Protein AF-D8M6W1-F1 (afdb_monomer)

pLDDT: mean 75.63, std 24.36, range [26.28, 97.5]

Mean predicted aligned error: 12.01 Å

Structure (mmCIF, N/CA/C/O backbone):
data_AF-D8M6W1-F1
#
_entry.id   AF-D8M6W1-F1
#
loop_
_atom_site.group_PDB
_atom_site.id
_atom_site.type_symbol
_atom_site.label_atom_id
_atom_site.label_alt_id
_atom_site.label_comp_id
_atom_site.label_asym_id
_atom_site.label_entity_id
_atom_site.label_seq_id
_atom_site.pdbx_PDB_ins_code
_atom_site.Cartn_x
_atom_site.Cartn_y
_atom_site.Cartn_z
_atom_site.occupancy
_atom_site.B_iso_or_equiv
_atom_site.auth_seq_id
_atom_site.auth_comp_id
_atom_site.auth_asym_id
_atom_site.auth_atom_id
_atom_site.pdbx_PDB_model_num
ATOM 1 N N . MET A 1 1 ? 13.235 85.246 -23.718 1.00 34.38 1 MET A N 1
ATOM 2 C CA . MET A 1 1 ? 12.503 84.906 -24.954 1.00 34.38 1 MET A CA 1
ATOM 3 C C . MET A 1 1 ? 12.470 83.385 -25.026 1.00 34.38 1 MET A C 1
ATOM 5 O O . MET A 1 1 ? 13.535 82.802 -25.149 1.00 34.38 1 MET A O 1
ATOM 9 N N . GLU A 1 2 ? 11.425 82.723 -24.510 1.00 28.06 2 GLU A N 1
ATOM 10 C CA . GLU A 1 2 ? 10.190 82.331 -25.243 1.00 28.06 2 GLU A CA 1
ATOM 11 C C . GLU A 1 2 ? 10.508 81.496 -26.489 1.00 28.06 2 GLU A C 1
ATOM 13 O O . GLU A 1 2 ? 11.361 81.893 -27.265 1.00 28.06 2 GLU A O 1
ATOM 18 N N . GLN A 1 3 ? 9.927 80.326 -26.763 1.00 29.39 3 GLN A N 1
ATOM 19 C CA . GLN A 1 3 ? 8.603 79.716 -26.522 1.00 29.39 3 GLN A CA 1
ATOM 20 C C . GLN A 1 3 ? 8.777 78.196 -26.867 1.00 29.39 3 GLN A C 1
ATOM 22 O O . GLN A 1 3 ? 9.744 77.853 -27.531 1.00 29.39 3 GLN A O 1
ATOM 27 N N . HIS A 1 4 ? 7.980 77.181 -26.501 1.00 30.59 4 HIS A N 1
ATOM 28 C CA . HIS A 1 4 ? 6.524 77.037 -26.520 1.00 30.59 4 HIS A CA 1
ATOM 29 C C . HIS A 1 4 ? 6.103 75.756 -25.743 1.00 30.59 4 HIS A C 1
ATOM 31 O O . HIS A 1 4 ? 6.711 74.697 -25.879 1.00 30.59 4 HIS A O 1
ATOM 37 N N . ARG A 1 5 ? 5.015 75.851 -24.961 1.00 34.97 5 ARG A N 1
ATOM 38 C CA . ARG A 1 5 ? 4.272 74.758 -24.288 1.00 34.97 5 ARG A CA 1
ATOM 39 C C . ARG A 1 5 ? 3.498 73.870 -25.277 1.00 34.97 5 ARG A C 1
ATOM 41 O O . ARG A 1 5 ? 2.963 74.414 -26.239 1.00 34.97 5 ARG A O 1
ATOM 48 N N . LYS A 1 6 ? 3.195 72.616 -24.890 1.00 31.33 6 LYS A N 1
ATOM 49 C CA . LYS A 1 6 ? 1.833 72.028 -24.987 1.00 31.33 6 LYS A CA 1
ATOM 50 C C . LYS A 1 6 ? 1.607 70.907 -23.952 1.00 31.33 6 LYS A C 1
ATOM 52 O O . LYS A 1 6 ? 2.496 70.120 -23.663 1.00 31.33 6 LYS A O 1
ATOM 57 N N . ARG A 1 7 ? 0.415 70.952 -23.344 1.00 30.20 7 ARG A N 1
ATOM 58 C CA . ARG A 1 7 ? -0.094 70.204 -22.179 1.00 30.20 7 ARG A CA 1
ATOM 59 C C . ARG A 1 7 ? -0.691 68.849 -22.588 1.00 30.20 7 ARG A C 1
ATOM 61 O O . ARG A 1 7 ? -1.359 68.797 -23.614 1.00 30.20 7 ARG A O 1
ATOM 68 N N . PHE A 1 8 ? -0.590 67.841 -21.720 1.00 29.61 8 PHE A N 1
ATOM 69 C CA . PHE A 1 8 ? -1.505 66.693 -21.695 1.00 29.61 8 PHE A CA 1
ATOM 70 C C . PHE A 1 8 ? -2.440 66.808 -20.481 1.00 29.61 8 PHE A C 1
ATOM 72 O O . PHE A 1 8 ? -1.989 67.034 -19.361 1.00 29.61 8 PHE A O 1
ATOM 79 N N . GLY A 1 9 ? -3.742 66.692 -20.737 1.00 27.05 9 GLY A N 1
ATOM 80 C CA . GLY A 1 9 ? -4.832 66.522 -19.773 1.00 27.05 9 GLY A CA 1
ATOM 81 C C . GLY A 1 9 ? -5.809 65.452 -20.302 1.00 27.05 9 GLY A C 1
ATOM 82 O O . GLY A 1 9 ? -5.671 65.056 -21.461 1.00 27.05 9 GLY A O 1
ATOM 83 N N . PRO A 1 10 ? -6.743 64.947 -19.474 1.00 35.25 10 PRO A N 1
ATOM 84 C CA . PRO A 1 10 ? -7.345 63.618 -19.622 1.00 35.25 10 PRO A CA 1
ATOM 85 C C . PRO A 1 10 ? -8.600 63.601 -20.511 1.00 35.25 10 PRO A C 1
ATOM 87 O O . PRO A 1 10 ? -9.301 64.606 -20.613 1.00 35.25 10 PRO A O 1
ATOM 90 N N . PHE A 1 11 ? -8.918 62.443 -21.102 1.00 27.44 11 PHE A N 1
ATOM 91 C CA . PHE A 1 11 ? -10.176 62.195 -21.820 1.00 27.44 11 PHE A CA 1
ATOM 92 C C . PHE A 1 11 ? -10.697 60.768 -21.539 1.00 27.44 11 PHE A C 1
ATOM 94 O O . PHE A 1 11 ? -9.975 59.792 -21.716 1.00 27.44 11 PHE A O 1
ATOM 101 N N . PHE A 1 12 ? -11.959 60.674 -21.115 1.00 26.48 12 PHE A N 1
ATOM 102 C CA . PHE A 1 12 ? -12.850 59.494 -21.023 1.00 26.48 12 PHE A CA 1
ATOM 103 C C . PHE A 1 12 ? -14.169 59.879 -21.758 1.00 26.48 12 PHE A C 1
ATOM 105 O O . PHE A 1 12 ? -14.397 61.084 -21.893 1.00 26.48 12 PHE A O 1
ATOM 112 N N . PRO A 1 13 ? -15.167 58.993 -22.014 1.00 43.31 13 PRO A N 1
ATOM 113 C CA . PRO A 1 13 ? -15.250 57.675 -22.686 1.00 43.31 13 PRO A CA 1
ATOM 114 C C . PRO A 1 13 ? -16.305 57.705 -23.856 1.00 43.31 13 PRO A C 1
ATOM 116 O O . PRO A 1 13 ? -16.633 58.804 -24.305 1.00 43.31 13 PRO A O 1
ATOM 119 N N . PRO A 1 14 ? -16.848 56.573 -24.393 1.00 33.78 14 PRO A N 1
ATOM 120 C CA . PRO A 1 14 ? -18.048 55.961 -23.784 1.00 33.78 14 PRO A CA 1
ATOM 121 C C . PRO A 1 14 ? -18.153 54.410 -23.851 1.00 33.78 14 PRO A C 1
ATOM 123 O O . PRO A 1 14 ? -17.404 53.717 -24.530 1.00 33.78 14 PRO A O 1
ATOM 126 N N . PHE A 1 15 ? -19.124 53.907 -23.084 1.00 35.22 15 PHE A N 1
ATOM 127 C CA . PHE A 1 15 ? -19.579 52.532 -22.839 1.00 35.22 15 PHE A CA 1
ATOM 128 C C . PHE A 1 15 ? -19.762 51.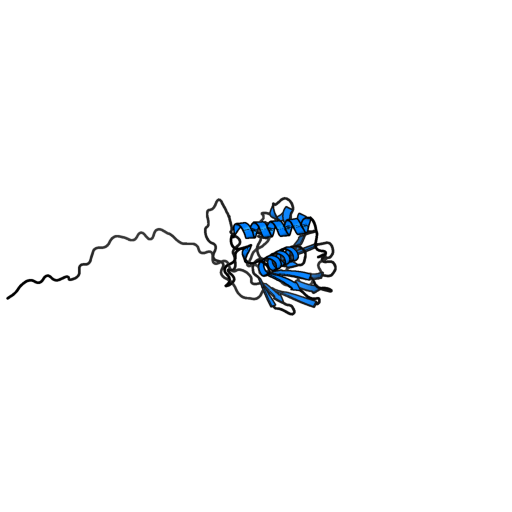620 -24.071 1.00 35.22 15 PHE A C 1
ATOM 130 O O . PHE A 1 15 ? -20.470 52.002 -24.998 1.00 35.22 15 PHE A O 1
ATOM 137 N N . ILE A 1 16 ? -19.308 50.355 -23.983 1.00 31.64 16 ILE A N 1
ATOM 138 C CA . ILE A 1 16 ? -19.906 49.205 -24.696 1.00 31.64 16 ILE A CA 1
ATOM 139 C C . ILE A 1 16 ? -20.001 47.981 -23.765 1.00 31.64 16 ILE A C 1
ATOM 141 O O . ILE A 1 16 ? -19.007 47.357 -23.416 1.00 31.64 16 ILE A O 1
ATOM 145 N N . SER A 1 17 ? -21.252 47.710 -23.388 1.00 26.95 17 SER A N 1
ATOM 146 C CA . SER A 1 17 ? -21.952 46.426 -23.241 1.00 26.95 17 SER A CA 1
ATOM 147 C C . SER A 1 17 ? -21.279 45.230 -22.561 1.00 26.95 17 SER A C 1
ATOM 149 O O . SER A 1 17 ? -20.311 44.650 -23.043 1.00 26.95 17 SER A O 1
ATOM 151 N N . LEU A 1 18 ? -21.977 44.759 -21.521 1.00 36.81 18 LEU A N 1
ATOM 152 C CA . LEU A 1 18 ? -21.922 43.408 -20.979 1.00 36.81 18 LEU A CA 1
ATOM 153 C C . LEU A 1 18 ? -21.862 42.349 -22.093 1.00 36.81 18 LEU A C 1
ATOM 155 O O . LEU A 1 18 ? -22.778 42.239 -22.907 1.00 36.81 18 LEU A O 1
ATOM 159 N N . CYS A 1 19 ? -20.835 41.509 -22.048 1.00 27.28 19 CYS A N 1
ATOM 160 C CA . CYS A 1 19 ? -20.922 40.123 -22.488 1.00 27.28 19 CYS A CA 1
ATOM 161 C C . CYS A 1 19 ? -20.080 39.277 -21.528 1.00 27.28 19 CYS A C 1
ATOM 163 O O . CYS A 1 19 ? -18.976 38.832 -21.834 1.00 27.28 19 CYS A O 1
ATOM 165 N N . THR A 1 20 ? -20.600 39.102 -20.313 1.00 34.44 20 THR A N 1
ATOM 166 C CA . THR A 1 20 ? -20.218 38.027 -19.394 1.00 34.44 20 THR A CA 1
ATOM 167 C C . THR A 1 20 ? -20.646 36.698 -20.020 1.00 34.44 20 THR A C 1
ATOM 169 O O . THR A 1 20 ? -21.635 36.078 -19.628 1.00 34.44 20 THR A O 1
ATOM 172 N N . SER A 1 21 ? -19.927 36.272 -21.059 1.00 34.28 21 SER A N 1
ATOM 173 C CA . SER A 1 21 ? -20.050 34.910 -21.559 1.00 34.28 21 SER A CA 1
ATOM 174 C C . SER A 1 21 ? -19.463 33.980 -20.501 1.00 34.28 21 SER A C 1
ATOM 176 O O . SER A 1 21 ? -18.313 34.097 -20.085 1.00 34.28 21 SER A O 1
ATOM 178 N N . HIS A 1 22 ? -20.349 33.131 -19.997 1.00 36.06 22 HIS A N 1
ATOM 179 C CA . HIS A 1 22 ? -20.140 32.051 -19.050 1.00 36.06 22 HIS A CA 1
ATOM 180 C C . HIS A 1 22 ? -18.826 31.284 -19.285 1.00 36.06 22 HIS A C 1
ATOM 182 O O . HIS A 1 22 ? -18.796 30.280 -19.988 1.00 36.06 22 HIS A O 1
ATOM 188 N N . PHE A 1 23 ? -17.753 31.703 -18.622 1.00 34.62 23 PHE A N 1
ATOM 189 C CA . PHE A 1 23 ? -16.667 30.811 -18.227 1.00 34.62 23 PHE A CA 1
ATOM 190 C C . PHE A 1 23 ? -16.807 30.576 -16.723 1.00 34.62 23 PHE A C 1
ATOM 192 O O . PHE A 1 23 ? -15.963 30.952 -15.913 1.00 34.62 23 PHE A O 1
ATOM 199 N N . LEU A 1 24 ? -17.947 29.997 -16.334 1.00 34.22 24 LEU A N 1
ATOM 200 C CA . LEU A 1 24 ? -18.055 29.345 -15.038 1.00 34.22 24 LEU A CA 1
ATOM 201 C C . LEU A 1 24 ? -17.145 28.121 -15.119 1.00 34.22 24 LEU A C 1
ATOM 203 O O . LEU A 1 24 ? -17.560 27.046 -15.543 1.00 34.22 24 LEU A O 1
ATOM 207 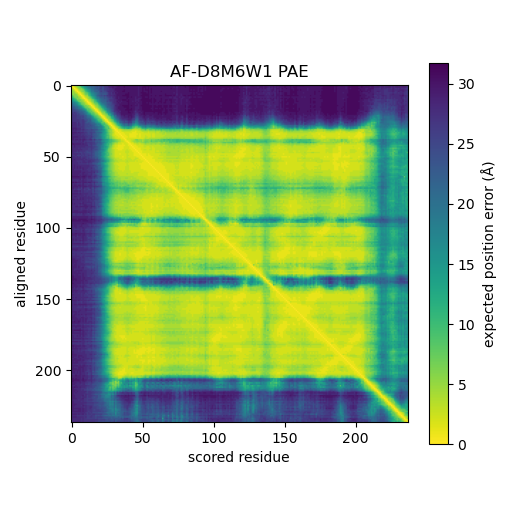N N . LEU A 1 25 ? -15.876 28.311 -14.756 1.00 37.12 25 LEU A N 1
ATOM 208 C CA . LEU A 1 25 ? -15.061 27.236 -14.218 1.00 37.12 25 LEU A CA 1
ATOM 209 C C . LEU A 1 25 ? -15.859 26.657 -13.050 1.00 37.12 25 LEU A C 1
ATOM 211 O O . LEU A 1 25 ? -15.848 27.194 -11.944 1.00 37.12 25 LEU A O 1
ATOM 215 N N . SER A 1 26 ? -16.606 25.589 -13.310 1.00 37.81 26 SER A N 1
ATOM 216 C CA . SER A 1 26 ? -17.150 24.733 -12.272 1.00 37.81 26 SER A CA 1
ATOM 217 C C . SER A 1 26 ? -15.960 24.022 -11.631 1.00 37.81 26 SER A C 1
ATOM 219 O O . SER A 1 26 ? -15.627 22.890 -11.981 1.00 37.81 26 SER A O 1
ATOM 221 N N . TYR A 1 27 ? -15.253 24.725 -10.748 1.00 46.12 27 TYR A N 1
ATOM 222 C CA . TYR A 1 27 ? -14.333 24.115 -9.805 1.00 46.12 27 TYR A CA 1
ATOM 223 C C . TYR A 1 27 ? -15.187 23.234 -8.896 1.00 46.12 27 TYR A C 1
ATOM 225 O O . TYR A 1 27 ? -15.782 23.707 -7.931 1.00 46.12 27 TYR A O 1
ATOM 233 N N . LEU A 1 28 ? -15.323 21.961 -9.257 1.00 45.50 28 LEU A N 1
ATOM 234 C CA . LEU A 1 28 ? -15.862 20.952 -8.360 1.00 45.50 28 LEU A CA 1
ATOM 235 C C . LEU A 1 28 ? -14.867 20.829 -7.210 1.00 45.50 28 LEU A C 1
ATOM 237 O O . LEU A 1 28 ? -13.817 20.206 -7.339 1.00 45.50 28 LEU A O 1
ATOM 241 N N . GLN A 1 29 ? -15.179 21.511 -6.113 1.00 50.25 29 GLN A N 1
ATOM 242 C CA . GLN A 1 29 ? -14.452 21.430 -4.861 1.00 50.25 29 GLN A CA 1
ATOM 243 C C . GLN A 1 29 ? -14.802 20.080 -4.228 1.00 50.25 29 GLN A C 1
ATOM 245 O O . GLN A 1 29 ? -15.688 19.982 -3.385 1.00 50.25 29 GLN A O 1
ATOM 250 N N . LEU A 1 30 ? -14.172 19.016 -4.721 1.00 58.47 30 LEU A N 1
ATOM 251 C CA . LEU A 1 30 ? -14.289 17.693 -4.124 1.00 58.47 30 LEU A CA 1
ATOM 252 C C . LEU A 1 30 ? -13.433 17.676 -2.863 1.00 58.47 30 LEU A C 1
ATOM 254 O O . LEU A 1 30 ? -12.262 18.064 -2.888 1.00 58.47 30 LEU A O 1
ATOM 258 N N . SER A 1 31 ? -14.042 17.275 -1.754 1.00 66.88 31 SER A N 1
ATOM 259 C CA . SER A 1 31 ? -13.314 16.954 -0.539 1.00 66.88 31 SER A CA 1
ATOM 260 C C . SER A 1 31 ? -12.658 15.594 -0.695 1.00 66.88 31 SER A C 1
ATOM 262 O O . SER A 1 31 ? -13.326 14.649 -1.098 1.00 66.88 31 SER A O 1
ATOM 264 N N . LEU A 1 32 ? -11.377 15.501 -0.366 1.00 77.62 32 LEU A N 1
ATOM 265 C CA . LEU A 1 32 ? -10.671 14.233 -0.273 1.00 77.62 32 LEU A CA 1
ATOM 266 C C . LEU A 1 32 ? -10.524 13.837 1.196 1.00 77.62 32 LEU A C 1
ATOM 268 O O . LEU A 1 32 ? -10.112 14.668 2.016 1.00 77.62 32 LEU A O 1
ATOM 272 N N . ASP A 1 33 ? -10.834 12.585 1.515 1.00 85.44 33 ASP A N 1
ATOM 273 C CA . ASP A 1 33 ? -10.605 12.040 2.844 1.00 85.44 33 ASP A CA 1
ATOM 274 C C . ASP A 1 33 ? -9.111 11.913 3.127 1.00 85.44 33 ASP A C 1
ATOM 276 O O . ASP A 1 33 ? -8.316 11.449 2.306 1.00 85.44 33 ASP A O 1
ATOM 280 N N . ARG A 1 34 ? -8.728 12.359 4.322 1.00 88.38 34 ARG A N 1
ATOM 281 C CA . ARG A 1 34 ? -7.363 12.274 4.821 1.00 88.38 34 ARG A CA 1
ATOM 282 C C . ARG A 1 34 ? -7.234 11.047 5.704 1.00 88.38 34 ARG A C 1
ATOM 284 O O . ARG A 1 34 ? -7.864 10.985 6.759 1.00 88.38 34 ARG A O 1
ATOM 291 N N . TRP A 1 35 ? -6.342 10.140 5.343 1.00 92.62 35 TRP A N 1
ATOM 292 C CA . TRP A 1 35 ? -6.051 8.953 6.134 1.00 92.62 35 TRP A CA 1
ATOM 293 C C . TRP A 1 35 ? -4.724 9.088 6.862 1.00 92.62 35 TRP A C 1
ATOM 295 O O . TRP A 1 35 ? -3.767 9.675 6.359 1.00 92.62 35 TRP A O 1
ATOM 305 N N . VAL 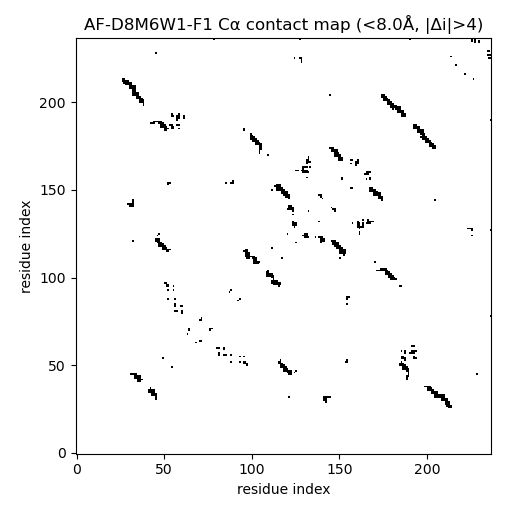A 1 36 ? -4.671 8.551 8.076 1.00 94.31 36 VAL A N 1
ATOM 306 C CA . VAL A 1 36 ? -3.484 8.588 8.926 1.00 94.31 36 VAL A CA 1
ATOM 307 C C . VAL A 1 36 ? -3.104 7.166 9.289 1.00 94.31 36 VAL A C 1
ATOM 309 O O . VAL A 1 36 ? -3.864 6.472 9.960 1.00 94.31 36 VAL A O 1
ATOM 312 N N . PHE A 1 37 ? -1.920 6.755 8.847 1.00 95.50 37 PHE A N 1
ATOM 313 C CA . PHE A 1 37 ? -1.215 5.582 9.334 1.00 95.50 37 PHE A CA 1
ATOM 314 C C . PHE A 1 37 ? -0.490 5.949 10.629 1.00 95.50 37 PHE A C 1
ATOM 316 O O . PHE A 1 37 ? 0.397 6.806 10.640 1.00 95.50 37 PHE A O 1
ATOM 323 N N . GLN A 1 38 ? -0.875 5.295 11.716 1.00 94.75 38 GLN A N 1
ATOM 324 C CA . GLN A 1 38 ? -0.326 5.495 13.044 1.00 94.75 38 GLN A CA 1
ATOM 325 C C . GLN A 1 38 ? 0.481 4.264 13.464 1.00 94.75 38 GLN A C 1
ATOM 327 O O . GLN A 1 38 ? -0.052 3.159 13.549 1.00 94.75 38 GLN A O 1
ATOM 332 N N . SER A 1 39 ? 1.762 4.484 13.756 1.00 92.12 39 SER A N 1
ATOM 333 C CA . SER A 1 39 ? 2.701 3.514 14.322 1.00 92.12 39 SER A CA 1
ATOM 334 C C . SER A 1 39 ? 3.646 4.218 15.313 1.00 92.12 39 SER A C 1
ATOM 336 O O . SER A 1 39 ? 3.285 5.220 15.928 1.00 92.12 39 SER A O 1
ATOM 338 N N . SER A 1 40 ? 4.889 3.737 15.417 1.00 85.81 40 SER A N 1
ATOM 339 C CA . SER A 1 40 ? 6.055 4.469 15.920 1.00 85.81 40 SER A CA 1
ATOM 340 C C . SER A 1 40 ? 6.286 5.807 15.202 1.00 85.81 40 SER A C 1
ATOM 342 O O . SER A 1 40 ? 6.802 6.746 15.803 1.00 85.81 40 SER A O 1
ATOM 344 N N . GLN A 1 41 ? 5.863 5.907 13.939 1.00 87.19 41 GLN A N 1
ATOM 345 C CA . GLN A 1 41 ? 5.795 7.137 13.158 1.00 87.19 41 GLN A CA 1
ATOM 346 C C . GLN A 1 41 ? 4.370 7.363 12.645 1.00 87.19 41 GLN A C 1
ATOM 348 O O . GLN A 1 41 ? 3.631 6.408 12.398 1.00 87.19 41 GLN A O 1
ATOM 353 N N . GLU A 1 42 ? 3.999 8.630 12.462 1.00 91.56 42 GLU A N 1
ATOM 354 C CA . GLU A 1 42 ? 2.722 9.017 11.863 1.00 91.56 42 GLU A CA 1
ATOM 355 C C . GLU A 1 42 ? 2.932 9.418 10.398 1.00 91.56 42 GLU A C 1
ATOM 357 O O . GLU A 1 42 ? 3.812 10.224 10.078 1.00 91.56 42 GLU A O 1
ATOM 362 N N . LYS A 1 43 ? 2.129 8.845 9.498 1.00 93.00 43 LYS A N 1
ATOM 363 C CA . LYS A 1 43 ? 2.150 9.148 8.065 1.00 93.00 43 LYS A CA 1
ATOM 364 C C . LYS A 1 43 ? 0.738 9.415 7.569 1.00 93.00 43 LYS A C 1
ATOM 366 O O . LYS A 1 43 ? -0.157 8.597 7.736 1.00 93.00 43 LYS A O 1
ATOM 371 N N . THR A 1 44 ? 0.551 10.575 6.952 1.00 92.06 44 THR A N 1
ATOM 372 C CA . THR A 1 44 ? -0.712 10.946 6.309 1.00 92.06 44 THR A CA 1
ATOM 373 C C . THR A 1 44 ? -0.675 10.556 4.838 1.00 92.06 44 THR A C 1
ATOM 375 O O . THR A 1 44 ? 0.356 10.743 4.193 1.00 92.06 44 THR A O 1
ATOM 378 N N . PHE A 1 45 ? -1.791 10.057 4.316 1.00 91.25 45 PHE A N 1
ATOM 379 C CA . PHE A 1 45 ? -1.973 9.771 2.899 1.00 91.25 45 PHE A CA 1
ATOM 380 C C . PHE A 1 45 ? -3.394 10.093 2.436 1.00 91.25 45 PHE A C 1
ATOM 382 O O . PHE A 1 45 ? -4.321 10.258 3.233 1.00 91.25 45 PHE A O 1
ATOM 389 N N . PHE A 1 46 ? -3.532 10.202 1.125 1.00 88.69 46 PHE A N 1
ATOM 390 C CA . PHE A 1 46 ? -4.696 10.739 0.438 1.00 88.69 46 PHE A CA 1
ATOM 391 C C . PHE A 1 46 ? -5.154 9.845 -0.707 1.00 88.69 46 PHE A C 1
ATOM 393 O O . PHE A 1 46 ? -6.347 9.791 -0.987 1.00 88.69 46 PHE A O 1
ATOM 400 N N . ASN A 1 47 ? -4.239 9.130 -1.362 1.00 88.19 47 ASN A N 1
ATOM 401 C CA . ASN A 1 47 ? -4.588 8.284 -2.496 1.00 88.19 47 ASN A CA 1
ATOM 402 C C . ASN A 1 47 ? -4.639 6.824 -2.071 1.00 88.19 47 ASN A C 1
ATOM 404 O O . ASN A 1 47 ? -5.678 6.175 -2.189 1.00 88.19 47 ASN A O 1
ATOM 408 N N . TYR A 1 48 ? -3.517 6.301 -1.585 1.00 91.75 48 TYR A N 1
ATOM 409 C CA . TYR A 1 48 ? -3.436 4.911 -1.166 1.00 91.75 48 TYR A CA 1
ATOM 410 C C . TYR A 1 48 ? -2.230 4.641 -0.269 1.00 91.75 48 TYR A C 1
ATOM 412 O O . TYR A 1 48 ? -1.219 5.349 -0.272 1.00 91.75 48 TYR A O 1
ATOM 420 N N . PHE A 1 49 ? -2.343 3.552 0.476 1.00 95.12 49 PHE A N 1
ATOM 421 C CA . PHE A 1 49 ? -1.302 3.007 1.336 1.00 95.12 49 PHE A CA 1
ATOM 422 C C . PHE A 1 49 ? -1.169 1.505 1.071 1.00 95.12 49 PHE A C 1
ATOM 424 O O . PHE A 1 49 ? -2.153 0.857 0.716 1.00 95.12 49 PHE A O 1
ATOM 431 N N . SER A 1 50 ? 0.018 0.917 1.221 1.00 95.62 50 SER A N 1
ATOM 432 C CA . SER A 1 50 ? 0.188 -0.519 0.990 1.00 95.62 50 SER A CA 1
ATOM 433 C C . SER A 1 50 ? 1.218 -1.192 1.887 1.00 95.62 50 SER A C 1
ATOM 435 O O . SER A 1 50 ? 2.194 -0.587 2.326 1.00 95.62 50 SER A O 1
ATOM 437 N N . PHE A 1 51 ? 1.001 -2.491 2.104 1.00 96.00 51 PHE A N 1
ATOM 438 C CA . PHE A 1 51 ? 1.966 -3.436 2.653 1.00 96.00 51 PHE A CA 1
ATOM 439 C C . PHE A 1 51 ? 2.479 -4.369 1.548 1.00 96.00 51 PHE A C 1
ATOM 441 O O . PHE A 1 51 ? 1.729 -4.796 0.657 1.00 96.00 51 PHE A O 1
ATOM 448 N N . GLY A 1 52 ? 3.741 -4.781 1.666 1.00 95.00 52 GLY A N 1
ATOM 449 C CA . GLY A 1 52 ? 4.303 -5.900 0.912 1.00 95.00 52 GLY A CA 1
ATOM 450 C C . GLY A 1 52 ? 4.969 -5.498 -0.404 1.00 95.00 52 GLY A C 1
ATOM 451 O O . GLY A 1 52 ? 5.695 -4.510 -0.477 1.00 95.00 52 GLY A O 1
ATOM 452 N N . VAL A 1 53 ? 4.778 -6.312 -1.444 1.00 93.94 53 VAL A N 1
ATOM 453 C CA . VAL A 1 53 ? 5.550 -6.236 -2.699 1.00 93.94 53 VAL A CA 1
ATOM 454 C C . VAL A 1 53 ? 5.438 -4.881 -3.409 1.00 93.94 53 VAL A C 1
ATOM 456 O O . VAL A 1 53 ? 6.447 -4.394 -3.913 1.00 93.94 53 VAL A O 1
ATOM 459 N N . ASP A 1 54 ? 4.262 -4.247 -3.415 1.00 92.81 54 ASP A N 1
ATOM 460 C CA . ASP A 1 54 ? 4.085 -2.896 -3.973 1.00 92.81 54 ASP A CA 1
ATOM 461 C C . ASP A 1 54 ? 5.022 -1.875 -3.302 1.00 92.81 54 ASP A C 1
ATOM 463 O O . ASP A 1 54 ? 5.859 -1.248 -3.954 1.00 92.81 54 ASP A O 1
ATOM 467 N N . ALA A 1 55 ? 4.964 -1.795 -1.973 1.00 93.88 55 ALA A N 1
ATOM 468 C CA . ALA A 1 55 ? 5.840 -0.943 -1.180 1.00 93.88 55 ALA A CA 1
ATOM 469 C C . ALA A 1 55 ? 7.323 -1.291 -1.328 1.00 93.88 55 ALA A C 1
ATOM 471 O O . ALA A 1 55 ? 8.180 -0.408 -1.317 1.00 93.88 55 ALA A O 1
ATOM 472 N N . ALA A 1 56 ? 7.645 -2.571 -1.505 1.00 93.38 56 ALA A N 1
ATOM 473 C CA . ALA A 1 56 ? 9.015 -3.010 -1.705 1.00 93.38 56 ALA A CA 1
ATOM 474 C C . ALA A 1 56 ? 9.597 -2.454 -3.022 1.00 93.38 56 ALA A C 1
ATOM 476 O O . ALA A 1 56 ? 10.737 -1.982 -3.041 1.00 93.38 56 ALA A O 1
ATOM 477 N N . VAL A 1 57 ? 8.809 -2.440 -4.105 1.00 92.81 57 VAL A N 1
ATOM 478 C CA . VAL A 1 57 ? 9.194 -1.823 -5.389 1.00 92.81 57 VAL A CA 1
ATOM 479 C C . VAL A 1 57 ? 9.444 -0.325 -5.219 1.00 92.81 57 VAL A C 1
ATOM 481 O O . VAL A 1 57 ? 10.476 0.175 -5.675 1.00 92.81 57 VAL A O 1
ATOM 484 N N . VAL A 1 58 ? 8.548 0.381 -4.522 1.00 92.38 58 VAL A N 1
ATOM 485 C CA . VAL A 1 58 ? 8.695 1.822 -4.253 1.00 92.38 58 VAL A CA 1
ATOM 486 C C . VAL A 1 58 ? 9.934 2.098 -3.397 1.00 92.38 58 VAL A C 1
ATOM 488 O O . VAL A 1 58 ? 10.715 2.994 -3.716 1.00 92.38 58 VAL A O 1
ATOM 491 N N . ASN A 1 59 ? 10.188 1.279 -2.374 1.00 92.62 59 ASN A N 1
ATOM 492 C CA . ASN A 1 59 ? 11.378 1.390 -1.532 1.00 92.62 59 ASN A CA 1
ATOM 493 C C . ASN A 1 59 ? 12.669 1.200 -2.342 1.00 92.62 59 ASN A C 1
ATOM 495 O O . ASN A 1 59 ? 13.594 2.002 -2.228 1.00 92.62 59 ASN A O 1
ATOM 499 N N . ARG A 1 60 ? 12.723 0.191 -3.222 1.00 91.88 60 ARG A N 1
ATOM 500 C CA . ARG A 1 60 ? 13.871 -0.029 -4.118 1.00 91.88 60 ARG A CA 1
ATOM 501 C C . ARG A 1 60 ? 14.108 1.182 -5.023 1.00 91.88 60 ARG A C 1
ATOM 503 O O . ARG A 1 60 ? 15.244 1.642 -5.136 1.00 91.88 60 ARG A O 1
ATOM 510 N N . LEU A 1 61 ? 13.053 1.729 -5.629 1.00 91.50 61 LEU A N 1
ATOM 511 C CA . LEU A 1 61 ? 13.157 2.929 -6.462 1.00 91.50 61 LEU A CA 1
ATOM 512 C C . LEU A 1 61 ? 13.693 4.124 -5.655 1.00 91.50 61 LEU A C 1
ATOM 514 O O . LEU A 1 61 ? 14.601 4.825 -6.104 1.00 91.50 61 LEU A O 1
ATOM 518 N N . GLN A 1 62 ? 13.170 4.331 -4.445 1.00 91.31 62 GLN A N 1
ATOM 519 C CA . GLN A 1 62 ? 13.594 5.395 -3.536 1.00 91.31 62 GLN A CA 1
ATOM 520 C C . GLN A 1 62 ? 15.066 5.258 -3.126 1.00 91.31 62 GLN A C 1
ATOM 522 O O . GLN A 1 62 ? 15.781 6.261 -3.089 1.00 91.31 62 GLN A O 1
ATOM 527 N N . GLN A 1 63 ? 15.541 4.039 -2.869 1.00 91.25 63 GLN A N 1
ATOM 528 C CA . GLN A 1 63 ? 16.950 3.764 -2.580 1.00 91.25 63 GLN A CA 1
ATOM 529 C C . GLN A 1 63 ? 17.844 4.102 -3.777 1.00 91.25 63 GLN A C 1
ATOM 531 O O . GLN A 1 63 ? 18.811 4.846 -3.615 1.00 91.25 63 GLN A O 1
ATOM 536 N N . ILE A 1 64 ? 17.497 3.635 -4.983 1.00 90.31 64 ILE A N 1
ATOM 537 C CA . ILE A 1 64 ? 18.261 3.940 -6.207 1.00 90.31 64 ILE A CA 1
ATOM 538 C C . ILE A 1 64 ? 18.322 5.455 -6.425 1.00 90.31 64 ILE A C 1
ATOM 540 O O . ILE A 1 64 ? 19.394 5.997 -6.685 1.00 90.31 64 ILE A O 1
ATOM 544 N N . ARG A 1 65 ? 17.195 6.152 -6.246 1.00 88.75 65 ARG A N 1
ATOM 545 C CA . ARG A 1 65 ? 17.113 7.613 -6.361 1.00 88.75 65 ARG A CA 1
ATOM 546 C C . ARG A 1 65 ? 17.955 8.346 -5.324 1.00 88.75 65 ARG A C 1
ATOM 548 O O . ARG A 1 65 ? 18.533 9.379 -5.643 1.00 88.75 65 ARG A O 1
ATOM 555 N N . SER A 1 66 ? 18.038 7.818 -4.107 1.00 89.50 66 SER A N 1
ATOM 556 C CA . SER A 1 66 ? 18.837 8.424 -3.038 1.00 89.50 66 SER A CA 1
ATOM 557 C C . SER A 1 66 ? 20.337 8.252 -3.279 1.00 89.50 66 SER A C 1
ATOM 559 O O . SER A 1 66 ? 21.107 9.158 -2.979 1.00 89.50 66 SER A O 1
ATOM 561 N N . LEU A 1 67 ? 20.751 7.115 -3.848 1.00 92.06 67 LEU A N 1
ATOM 562 C CA . LEU A 1 67 ? 22.154 6.825 -4.165 1.00 92.06 67 LEU A CA 1
ATOM 563 C C . LEU A 1 67 ? 22.624 7.516 -5.452 1.00 92.06 67 LEU A C 1
ATOM 565 O O . LEU A 1 67 ? 23.756 7.990 -5.525 1.00 92.06 67 LEU A O 1
ATOM 569 N N . TYR A 1 68 ? 21.758 7.583 -6.463 1.00 90.25 68 TYR A N 1
ATOM 570 C CA . TYR A 1 68 ? 22.086 8.076 -7.800 1.00 90.25 68 TYR A CA 1
ATOM 571 C C . TYR A 1 68 ? 21.063 9.116 -8.281 1.00 90.25 68 TYR A C 1
ATOM 573 O O . TYR A 1 68 ? 20.373 8.891 -9.280 1.00 90.25 68 TYR A O 1
ATOM 581 N N . PRO A 1 69 ? 20.962 10.287 -7.623 1.00 88.38 69 PRO A N 1
ATOM 582 C CA . PRO A 1 69 ? 19.960 11.301 -7.966 1.00 88.38 69 PRO A CA 1
ATOM 583 C C . PRO A 1 69 ? 20.090 11.796 -9.412 1.00 88.38 69 PRO A C 1
ATOM 585 O O . PRO A 1 69 ? 19.097 12.160 -10.040 1.00 88.38 69 PRO A O 1
ATOM 588 N N . PHE A 1 70 ? 21.296 11.736 -9.987 1.00 88.44 70 PHE A N 1
ATOM 589 C CA . PHE A 1 70 ? 21.541 12.155 -11.364 1.00 88.44 70 PHE A CA 1
ATOM 590 C C . PHE A 1 70 ? 20.846 11.284 -12.427 1.00 88.44 70 PHE A C 1
ATOM 592 O O . PHE A 1 70 ? 20.719 11.713 -13.573 1.00 88.44 70 PHE A O 1
ATOM 599 N N . LEU A 1 71 ? 20.362 10.092 -12.069 1.00 86.44 71 LEU A N 1
ATOM 600 C CA . LEU A 1 71 ? 19.621 9.209 -12.975 1.00 86.44 71 LEU A CA 1
ATOM 601 C C . LEU A 1 71 ? 18.131 9.583 -13.110 1.00 86.44 71 LEU A C 1
ATOM 603 O O . LEU A 1 71 ? 17.443 8.975 -13.926 1.00 86.44 71 LEU A O 1
ATOM 607 N N . PHE A 1 72 ? 17.639 10.575 -12.352 1.00 86.06 72 PHE A N 1
ATOM 608 C CA . PHE A 1 72 ? 16.211 10.925 -12.226 1.00 86.06 72 PHE A CA 1
ATOM 609 C C . PHE A 1 72 ? 15.865 12.337 -12.736 1.00 86.06 72 PHE A C 1
ATOM 611 O O . PHE A 1 72 ? 14.843 12.912 -12.368 1.00 86.06 72 PHE A O 1
ATOM 618 N N . HIS A 1 73 ? 16.715 12.927 -13.583 1.00 79.50 73 HIS A N 1
ATOM 619 C CA . HIS A 1 73 ? 16.525 14.302 -14.073 1.00 79.50 73 HIS A CA 1
ATOM 620 C C . HIS A 1 73 ? 15.304 14.483 -14.985 1.00 79.50 73 HIS A C 1
ATOM 622 O O . HIS A 1 73 ? 14.746 15.576 -15.050 1.00 79.50 73 HIS A O 1
ATOM 628 N N . PHE A 1 74 ? 14.899 13.436 -15.708 1.00 81.06 74 PHE A N 1
ATOM 629 C CA . PHE A 1 74 ? 13.819 13.511 -16.688 1.00 81.06 74 PHE A CA 1
ATOM 630 C C . PHE A 1 74 ? 12.603 12.699 -16.224 1.00 81.06 74 PHE A C 1
ATOM 632 O O . PHE A 1 74 ? 12.763 11.520 -15.899 1.00 81.06 74 PHE A O 1
ATOM 639 N N . PRO A 1 75 ? 11.378 13.259 -16.270 1.00 77.25 75 PRO A N 1
ATOM 640 C CA . PRO A 1 75 ? 10.169 12.547 -15.846 1.00 77.25 75 PRO A CA 1
ATOM 641 C C . PRO A 1 75 ? 9.942 11.212 -16.573 1.00 77.25 75 PRO A C 1
ATOM 643 O O . PRO A 1 75 ? 9.567 10.221 -15.955 1.00 77.25 75 PRO A O 1
ATOM 646 N N . SER A 1 76 ? 10.239 11.145 -17.874 1.00 79.25 76 SER A N 1
ATOM 647 C CA . SER A 1 76 ? 10.131 9.908 -18.660 1.00 79.25 76 SER A CA 1
ATOM 648 C C . SER A 1 76 ? 11.084 8.807 -18.182 1.00 79.25 76 SER A C 1
ATOM 650 O O . SER A 1 76 ? 10.739 7.628 -18.235 1.00 79.25 76 SER A O 1
ATOM 652 N N . ILE A 1 77 ? 12.259 9.176 -17.670 1.00 84.00 77 ILE A N 1
ATOM 653 C CA . ILE A 1 77 ? 13.234 8.227 -17.122 1.00 84.00 77 ILE A CA 1
ATOM 654 C C . ILE A 1 77 ? 12.770 7.695 -15.761 1.00 84.00 77 ILE A C 1
ATOM 656 O O . ILE A 1 77 ? 12.991 6.523 -15.465 1.00 84.00 77 ILE A O 1
ATOM 660 N N . ASN A 1 78 ? 12.056 8.496 -14.967 1.00 82.94 78 ASN A N 1
ATOM 661 C CA . ASN A 1 78 ? 11.485 8.036 -13.696 1.00 82.94 78 ASN A CA 1
ATOM 662 C C . ASN A 1 78 ? 10.501 6.879 -13.918 1.00 82.94 78 ASN A C 1
ATOM 664 O O . ASN A 1 78 ? 10.574 5.864 -13.224 1.00 82.94 78 ASN A O 1
ATOM 668 N N . ASN A 1 79 ? 9.659 6.986 -14.950 1.00 83.69 79 ASN A N 1
ATOM 669 C CA . ASN A 1 79 ? 8.734 5.919 -15.338 1.00 83.69 79 ASN A CA 1
ATOM 670 C C . ASN A 1 79 ? 9.473 4.647 -15.779 1.00 83.69 79 ASN A C 1
ATOM 672 O O . ASN A 1 79 ? 9.062 3.542 -15.424 1.00 83.69 79 ASN A O 1
ATOM 676 N N . LEU A 1 80 ? 10.589 4.787 -16.506 1.00 88.50 80 LEU A N 1
ATOM 677 C CA . LEU A 1 80 ? 11.425 3.648 -16.899 1.00 88.50 80 LEU A CA 1
ATOM 678 C C . LEU A 1 80 ? 12.080 2.972 -15.691 1.00 88.50 80 LEU A C 1
ATOM 680 O O . LEU A 1 80 ? 12.077 1.746 -15.614 1.00 88.50 80 LEU A O 1
ATOM 684 N N . TRP A 1 81 ? 12.592 3.737 -14.723 1.00 88.50 81 TRP A N 1
ATOM 685 C CA . TRP A 1 81 ? 13.145 3.171 -13.488 1.00 88.50 81 TRP A CA 1
ATOM 686 C C . TRP A 1 81 ? 12.094 2.446 -12.655 1.00 88.50 81 TRP A C 1
ATOM 688 O O . TRP A 1 81 ? 12.380 1.381 -12.104 1.00 88.50 81 TRP A O 1
ATOM 698 N N . TYR A 1 82 ? 10.880 2.988 -12.582 1.00 86.62 82 TYR A N 1
ATOM 699 C CA . TYR A 1 82 ? 9.770 2.328 -11.905 1.00 86.62 82 TYR A CA 1
ATOM 700 C C . TYR A 1 82 ? 9.412 1.004 -12.595 1.00 86.62 82 TYR A C 1
ATOM 702 O O . TYR A 1 82 ? 9.390 -0.042 -11.944 1.00 86.62 82 TYR A O 1
ATOM 710 N N . ALA A 1 83 ? 9.253 1.012 -13.924 1.00 89.25 83 ALA A N 1
ATOM 711 C CA . ALA A 1 83 ? 9.023 -0.200 -14.712 1.00 89.25 83 ALA A CA 1
ATOM 712 C C . ALA A 1 83 ? 10.157 -1.225 -14.540 1.00 89.25 83 ALA A C 1
ATOM 714 O O . ALA A 1 83 ? 9.904 -2.419 -14.381 1.00 89.25 83 ALA A O 1
ATOM 715 N N . TRP A 1 84 ? 11.407 -0.765 -14.496 1.00 92.56 84 TRP A N 1
ATOM 716 C CA . TRP A 1 84 ? 12.563 -1.618 -14.246 1.00 92.56 84 TRP A CA 1
ATOM 717 C C . TRP A 1 84 ? 12.511 -2.272 -12.861 1.00 92.56 84 TRP A C 1
ATOM 719 O O . TRP A 1 84 ? 12.732 -3.475 -12.742 1.00 92.56 84 TRP A O 1
ATOM 729 N N . CYS A 1 85 ? 12.149 -1.527 -11.813 1.00 91.56 85 CYS A N 1
ATOM 730 C CA . CYS A 1 85 ? 12.002 -2.079 -10.464 1.00 91.56 85 CYS A CA 1
ATOM 731 C C . CYS A 1 85 ? 10.886 -3.134 -10.382 1.00 91.56 85 CYS A C 1
ATOM 733 O O . CYS A 1 85 ? 11.069 -4.137 -9.689 1.00 91.56 85 CYS A O 1
ATOM 735 N N . ILE A 1 86 ? 9.781 -2.941 -11.114 1.00 91.12 86 ILE A N 1
ATOM 736 C CA . ILE A 1 86 ? 8.698 -3.928 -11.263 1.00 91.12 86 ILE A CA 1
ATOM 737 C C . ILE A 1 86 ? 9.213 -5.202 -11.944 1.00 91.12 86 ILE A C 1
ATOM 739 O O . ILE A 1 86 ? 8.956 -6.303 -11.460 1.00 91.12 86 ILE A O 1
ATOM 743 N N . ILE A 1 87 ? 9.962 -5.070 -13.045 1.00 91.69 87 ILE A N 1
ATOM 744 C CA . ILE A 1 87 ? 10.545 -6.215 -13.763 1.00 91.69 87 ILE A CA 1
ATOM 745 C C . ILE A 1 87 ? 11.503 -6.986 -12.853 1.00 91.69 87 ILE A C 1
ATOM 747 O O . ILE A 1 87 ? 11.413 -8.210 -12.763 1.00 91.69 87 ILE A O 1
ATOM 751 N N . LEU A 1 88 ? 12.387 -6.283 -12.140 1.00 91.75 88 LEU A N 1
ATOM 752 C CA . LEU A 1 88 ? 13.3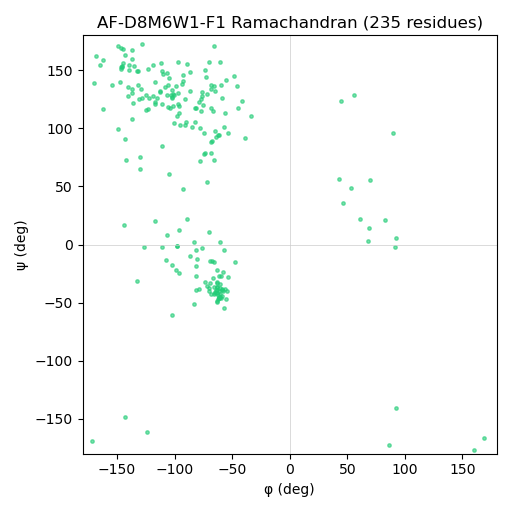02 -6.904 -11.185 1.00 91.75 88 LEU A CA 1
ATOM 753 C C . LEU A 1 88 ? 12.550 -7.668 -10.097 1.00 91.75 88 LEU A C 1
ATOM 755 O O . LEU A 1 88 ? 12.978 -8.751 -9.724 1.00 91.75 88 LEU A O 1
ATOM 759 N N . GLU A 1 89 ? 11.429 -7.140 -9.614 1.00 91.88 89 GLU A N 1
ATOM 760 C CA . GLU A 1 89 ? 10.593 -7.827 -8.631 1.00 91.88 89 GLU A CA 1
ATOM 761 C C . GLU A 1 89 ? 9.876 -9.056 -9.203 1.00 91.88 89 GLU A C 1
ATOM 763 O O . GLU A 1 89 ? 9.690 -10.045 -8.501 1.00 91.88 89 GLU A O 1
ATOM 768 N N . ALA A 1 90 ? 9.499 -9.037 -10.482 1.00 89.12 90 ALA A N 1
ATOM 769 C CA . ALA A 1 90 ? 8.906 -10.199 -11.139 1.00 89.12 90 ALA A CA 1
ATOM 770 C C . ALA A 1 90 ? 9.925 -11.332 -11.349 1.00 89.12 90 ALA A C 1
ATOM 772 O O . ALA A 1 90 ? 9.574 -12.503 -11.211 1.00 89.12 90 ALA A O 1
ATOM 773 N N . LEU A 1 91 ? 11.176 -10.987 -11.673 1.00 89.25 91 LEU A N 1
ATOM 774 C CA . LEU A 1 91 ? 12.263 -11.946 -11.899 1.00 89.25 91 LEU A CA 1
ATOM 775 C C . LEU A 1 91 ? 12.900 -12.435 -10.595 1.00 89.25 91 LEU A C 1
ATOM 777 O O . LEU A 1 91 ? 13.228 -13.613 -10.464 1.00 89.25 91 LEU A O 1
ATOM 781 N N . PHE A 1 92 ? 13.058 -11.532 -9.630 1.00 87.12 92 PHE A N 1
ATOM 782 C CA . PHE A 1 92 ? 13.699 -11.773 -8.342 1.00 87.12 92 PHE A CA 1
ATOM 783 C C . PHE A 1 92 ? 12.790 -11.270 -7.212 1.00 87.12 92 PHE A C 1
ATOM 785 O O . PHE A 1 92 ? 13.060 -10.213 -6.629 1.00 87.12 92 PHE A O 1
ATOM 792 N N . PRO A 1 93 ? 11.708 -12.009 -6.894 1.00 80.50 93 PRO A N 1
ATOM 793 C CA . PRO A 1 93 ? 10.747 -11.582 -5.889 1.00 80.50 93 PRO A CA 1
ATOM 794 C C . PRO A 1 93 ? 11.412 -11.381 -4.533 1.00 80.50 93 PRO A C 1
ATOM 796 O O . PRO A 1 93 ? 12.029 -12.299 -3.982 1.00 80.50 93 PRO A O 1
ATOM 799 N N . MET A 1 94 ? 11.233 -10.202 -3.948 1.00 73.25 94 MET A N 1
ATOM 800 C CA . MET A 1 94 ? 11.560 -9.985 -2.549 1.00 73.25 94 MET A CA 1
ATOM 801 C C . MET A 1 94 ? 10.614 -10.842 -1.708 1.00 73.25 94 MET A C 1
ATOM 803 O O . MET A 1 94 ? 9.414 -10.927 -1.984 1.00 73.25 94 MET A O 1
ATOM 807 N N . ASN A 1 95 ? 11.144 -11.520 -0.687 1.00 66.75 95 ASN A N 1
ATOM 808 C CA . ASN A 1 95 ? 10.378 -12.384 0.223 1.00 66.75 95 ASN A CA 1
ATOM 809 C C . ASN A 1 95 ? 9.481 -11.570 1.181 1.00 66.75 95 ASN A C 1
ATOM 811 O O . ASN A 1 95 ? 9.527 -11.739 2.395 1.00 66.75 95 ASN A O 1
ATOM 815 N N . ALA A 1 96 ? 8.648 -10.694 0.624 1.00 68.56 96 ALA A N 1
ATOM 816 C CA . ALA A 1 96 ? 7.679 -9.846 1.305 1.00 68.56 96 ALA A CA 1
ATOM 817 C C . ALA A 1 96 ? 6.302 -10.528 1.373 1.00 68.56 96 ALA A C 1
ATOM 819 O O . ALA A 1 96 ? 5.287 -9.949 0.992 1.00 68.56 96 ALA A O 1
ATOM 820 N N . ASN A 1 97 ? 6.260 -11.797 1.788 1.00 74.56 97 ASN A N 1
ATOM 821 C CA . ASN A 1 97 ? 4.974 -12.453 2.009 1.00 74.56 97 ASN A CA 1
ATOM 822 C C . ASN A 1 97 ? 4.312 -11.891 3.280 1.00 74.56 97 ASN A C 1
ATOM 824 O O . ASN A 1 97 ? 4.995 -11.629 4.273 1.00 74.56 97 ASN A O 1
ATOM 828 N N . LEU A 1 98 ? 2.983 -11.757 3.273 1.00 86.94 98 LEU A N 1
ATOM 829 C CA . LEU A 1 98 ? 2.222 -11.122 4.355 1.00 86.94 98 LEU A CA 1
ATOM 830 C C . LEU A 1 98 ? 1.791 -12.094 5.467 1.00 86.94 98 LEU A C 1
ATOM 832 O O . LEU A 1 98 ? 0.886 -11.808 6.239 1.00 86.94 98 LEU A O 1
ATOM 836 N N . ASN A 1 99 ? 2.470 -13.234 5.612 1.00 87.00 99 ASN A N 1
ATOM 837 C CA . ASN A 1 99 ? 2.173 -14.276 6.612 1.00 87.00 99 ASN A CA 1
ATOM 838 C C . ASN A 1 99 ? 2.218 -13.755 8.053 1.00 87.00 99 ASN A C 1
ATOM 840 O O . ASN A 1 99 ? 1.695 -14.392 8.958 1.00 87.00 99 ASN A O 1
ATOM 844 N N . ARG A 1 100 ? 2.961 -12.667 8.258 1.00 88.31 100 ARG A N 1
ATOM 845 C CA . ARG A 1 100 ? 3.254 -12.049 9.554 1.00 88.31 100 ARG A CA 1
ATOM 846 C C . ARG A 1 100 ? 2.497 -10.743 9.766 1.00 88.31 100 ARG A C 1
ATOM 848 O O . ARG A 1 100 ? 2.808 -10.018 10.705 1.00 88.31 100 ARG A O 1
ATOM 855 N N . LEU A 1 101 ? 1.576 -10.434 8.857 1.00 94.38 101 LEU A N 1
ATOM 856 C CA . LEU A 1 101 ? 0.672 -9.306 8.948 1.00 94.38 101 LEU A CA 1
ATOM 857 C C . LEU A 1 101 ? -0.700 -9.844 9.350 1.00 94.38 101 LEU A C 1
ATOM 859 O O . LEU A 1 101 ? -1.310 -10.615 8.610 1.00 94.38 101 LEU A O 1
ATOM 863 N N . ALA A 1 102 ? -1.181 -9.419 10.510 1.00 95.50 102 ALA A N 1
ATOM 864 C CA . ALA A 1 102 ? -2.579 -9.554 10.885 1.00 95.50 102 ALA A CA 1
ATOM 865 C C . ALA A 1 102 ? -3.265 -8.207 10.652 1.00 95.50 102 ALA A C 1
ATOM 867 O O . ALA A 1 102 ? -2.768 -7.175 11.109 1.00 95.50 102 ALA A O 1
ATOM 868 N N . LEU A 1 103 ? -4.386 -8.223 9.932 1.00 96.69 103 LEU A N 1
ATOM 869 C CA . LEU A 1 103 ? -5.226 -7.052 9.703 1.00 96.69 103 LEU A CA 1
ATOM 870 C C . LEU A 1 103 ? -6.598 -7.284 10.316 1.00 96.69 103 LEU A C 1
ATOM 872 O O . LEU A 1 103 ? -7.166 -8.367 10.184 1.00 96.69 103 LEU A O 1
ATOM 876 N N . LYS A 1 104 ? -7.142 -6.244 10.934 1.00 97.44 104 LYS A N 1
ATOM 877 C CA . LYS A 1 104 ? -8.510 -6.191 11.430 1.00 97.44 104 LYS A CA 1
ATOM 878 C C . LYS A 1 104 ? -9.162 -4.932 10.884 1.00 97.44 104 LYS A C 1
ATOM 880 O O . LYS A 1 104 ? -8.606 -3.848 11.002 1.00 97.44 104 LYS A O 1
ATOM 885 N N . ALA A 1 105 ? -10.300 -5.079 10.231 1.00 96.69 105 ALA A N 1
ATOM 886 C CA . ALA A 1 105 ? -10.988 -4.012 9.520 1.00 96.69 105 ALA A CA 1
ATOM 887 C C . ALA A 1 105 ? -12.415 -3.908 10.058 1.00 96.69 105 ALA A C 1
ATOM 889 O O . ALA A 1 105 ? -13.180 -4.869 9.942 1.00 96.69 105 ALA A O 1
ATOM 890 N N . ASP A 1 106 ? -12.752 -2.775 10.678 1.00 95.31 106 ASP A N 1
ATOM 891 C CA . ASP A 1 106 ? -14.009 -2.567 11.417 1.00 95.31 106 ASP A CA 1
ATOM 892 C C . ASP A 1 106 ? -14.373 -3.778 12.296 1.00 95.31 106 ASP A C 1
ATOM 894 O O . ASP A 1 106 ? -15.409 -4.418 12.127 1.00 95.31 106 ASP A O 1
ATOM 898 N N . ASP A 1 107 ? -13.445 -4.141 13.181 1.00 93.00 107 ASP A N 1
ATOM 899 C CA . ASP A 1 107 ? -13.540 -5.255 14.131 1.00 93.00 107 ASP A CA 1
ATOM 900 C C . ASP A 1 107 ? -13.549 -6.686 13.564 1.00 93.00 107 ASP A C 1
ATOM 902 O O . ASP A 1 107 ? -13.573 -7.645 14.335 1.00 93.00 107 ASP A O 1
ATOM 906 N N . GLU A 1 108 ? -13.410 -6.857 12.251 1.00 95.94 108 GLU A N 1
ATOM 907 C CA . GLU A 1 108 ? -13.321 -8.167 11.597 1.00 95.94 108 GLU A CA 1
ATOM 908 C C . GLU A 1 108 ? -11.882 -8.506 11.191 1.00 95.94 108 GLU A C 1
ATOM 910 O O . GLU A 1 108 ? -11.224 -7.720 10.509 1.00 95.94 108 GLU A O 1
ATOM 915 N N . GLU A 1 109 ? -11.387 -9.683 11.575 1.00 95.88 109 GLU A N 1
ATOM 916 C CA . GLU A 1 109 ? -10.063 -10.155 11.155 1.00 95.88 109 GLU A CA 1
ATOM 917 C C . GLU A 1 109 ? -10.047 -10.551 9.671 1.00 95.88 109 GLU A C 1
ATOM 919 O O . GLU A 1 109 ? -10.859 -11.353 9.209 1.00 95.88 109 GLU A O 1
ATOM 924 N N . LEU A 1 110 ? -9.074 -10.027 8.923 1.00 95.69 110 LEU A N 1
ATOM 925 C CA . LEU A 1 110 ? -8.879 -10.324 7.508 1.00 95.69 110 LEU A CA 1
ATOM 926 C C . LEU A 1 110 ? -7.727 -11.314 7.311 1.00 95.69 110 LEU A C 1
ATOM 928 O O . LEU A 1 110 ? -6.587 -11.075 7.716 1.00 95.69 110 LEU A O 1
ATOM 932 N N . SER A 1 111 ? -8.001 -12.409 6.601 1.00 92.12 111 SER A N 1
ATOM 933 C CA . SER A 1 111 ? -6.974 -13.385 6.223 1.00 92.12 111 SER A CA 1
ATOM 934 C C . SER A 1 111 ? -6.138 -12.878 5.045 1.00 92.12 111 SER A C 1
ATOM 936 O O . SER A 1 111 ? -6.555 -12.957 3.885 1.00 92.12 111 SER A O 1
ATOM 938 N N . VAL A 1 112 ? -4.937 -12.364 5.340 1.00 94.00 112 VAL A N 1
ATOM 939 C CA . VAL A 1 112 ? -4.028 -11.793 4.327 1.00 94.00 112 VAL A CA 1
ATOM 940 C C . VAL A 1 112 ? -2.752 -12.592 4.067 1.00 94.00 112 VAL A C 1
ATOM 942 O O . VAL A 1 112 ? -1.983 -12.255 3.169 1.00 94.00 112 VAL A O 1
ATOM 945 N N . SER A 1 113 ? -2.546 -13.690 4.793 1.00 90.62 113 SER A N 1
ATOM 946 C CA . SER A 1 113 ? -1.305 -14.478 4.781 1.00 90.62 113 SER A CA 1
ATOM 947 C C . SER A 1 113 ? -0.941 -15.086 3.420 1.00 90.62 113 SER A C 1
ATOM 949 O O . SER A 1 113 ? 0.236 -15.297 3.135 1.00 90.62 113 SER A O 1
ATOM 951 N N . GLN A 1 114 ? -1.939 -15.353 2.575 1.00 91.00 114 GLN A N 1
ATOM 952 C CA . GLN A 1 114 ? -1.772 -15.898 1.223 1.00 91.00 114 GLN A CA 1
ATOM 953 C C . GLN A 1 114 ? -1.383 -14.848 0.171 1.00 91.00 114 GLN A C 1
ATOM 955 O O . GLN A 1 114 ? -1.013 -15.196 -0.952 1.00 91.00 114 GLN A O 1
ATOM 960 N N . TYR A 1 115 ? -1.490 -13.562 0.508 1.00 94.44 115 TYR A N 1
ATOM 961 C CA . TYR A 1 115 ? -1.195 -12.467 -0.403 1.00 94.44 115 TYR A CA 1
ATOM 962 C C . TYR A 1 115 ? 0.223 -11.942 -0.193 1.00 94.44 115 TYR A C 1
ATOM 964 O O . TYR A 1 115 ? 0.846 -12.102 0.859 1.00 94.44 115 TYR A O 1
ATOM 972 N N . ARG A 1 116 ? 0.747 -11.299 -1.234 1.00 95.00 116 ARG A N 1
ATOM 973 C CA . ARG A 1 116 ? 2.069 -10.660 -1.202 1.00 95.00 116 ARG A CA 1
ATOM 974 C C . ARG A 1 116 ? 1.977 -9.143 -1.165 1.00 95.00 116 ARG A C 1
ATOM 976 O O . ARG A 1 116 ? 2.980 -8.482 -0.927 1.00 95.00 116 ARG A O 1
ATOM 983 N N . SER A 1 117 ? 0.799 -8.587 -1.428 1.00 94.81 117 SER A N 1
ATOM 984 C CA . SER A 1 117 ? 0.540 -7.168 -1.250 1.00 94.81 117 SER A CA 1
ATOM 985 C C . SER A 1 117 ? -0.909 -6.937 -0.845 1.00 94.81 117 SER A C 1
ATOM 987 O O . SER A 1 117 ? -1.812 -7.604 -1.351 1.00 94.81 117 SER A O 1
ATOM 989 N N . VAL A 1 118 ? -1.104 -6.000 0.075 1.00 96.75 118 VAL A N 1
ATOM 990 C CA . VAL A 1 118 ? -2.407 -5.458 0.456 1.00 96.75 118 VAL A CA 1
ATOM 991 C C . VAL A 1 118 ? -2.314 -3.952 0.290 1.00 96.75 118 VAL A C 1
ATOM 993 O O . VAL A 1 118 ? -1.367 -3.341 0.780 1.00 96.75 118 VAL A O 1
ATOM 996 N N . VAL A 1 119 ? -3.271 -3.379 -0.424 1.00 95.50 119 VAL A N 1
ATOM 997 C CA . VAL A 1 119 ? -3.349 -1.964 -0.768 1.00 95.50 119 VAL A CA 1
ATOM 998 C C . VAL A 1 119 ? -4.671 -1.432 -0.237 1.00 95.50 119 VAL A C 1
ATOM 1000 O O . VAL A 1 119 ? -5.724 -1.984 -0.540 1.00 95.50 119 VAL A O 1
ATOM 1003 N N . CYS A 1 120 ? -4.610 -0.371 0.551 1.00 95.31 120 CYS A N 1
ATOM 1004 C CA . CYS A 1 120 ? -5.764 0.378 1.011 1.00 95.31 120 CYS A CA 1
ATOM 1005 C C . CYS A 1 120 ? -5.942 1.581 0.078 1.00 95.31 120 CYS A C 1
ATOM 1007 O O . CYS A 1 120 ? -5.073 2.455 0.036 1.00 95.31 120 CYS A O 1
ATOM 1009 N N . LEU A 1 121 ? -7.023 1.597 -0.696 1.00 92.25 121 LEU A N 1
ATOM 1010 C CA . LEU A 1 121 ? -7.320 2.612 -1.706 1.00 92.25 121 LEU A CA 1
ATOM 1011 C C . LEU A 1 121 ? -8.358 3.595 -1.167 1.00 92.25 121 LEU A C 1
ATOM 1013 O O . LEU A 1 121 ? -9.415 3.167 -0.723 1.00 92.25 121 LEU A O 1
ATOM 1017 N N . ASN A 1 122 ? -8.050 4.889 -1.217 1.00 89.62 122 ASN A N 1
ATOM 1018 C CA . ASN A 1 122 ? -9.006 5.975 -0.972 1.00 89.62 122 ASN A CA 1
ATOM 1019 C C . ASN A 1 122 ? -9.541 6.570 -2.287 1.00 89.62 122 ASN A C 1
ATOM 1021 O O . ASN A 1 122 ? -10.584 7.211 -2.322 1.00 89.62 122 ASN A O 1
ATOM 1025 N N . ILE A 1 123 ? -8.799 6.395 -3.383 1.00 86.38 123 ILE A N 1
ATOM 1026 C CA . ILE A 1 123 ? -9.238 6.746 -4.734 1.00 86.38 123 ILE A CA 1
ATOM 1027 C C . ILE A 1 123 ? -9.263 5.484 -5.604 1.00 86.38 123 ILE A C 1
ATOM 1029 O O . ILE A 1 123 ? -8.458 4.574 -5.385 1.00 86.38 123 ILE A O 1
ATOM 1033 N N . PRO A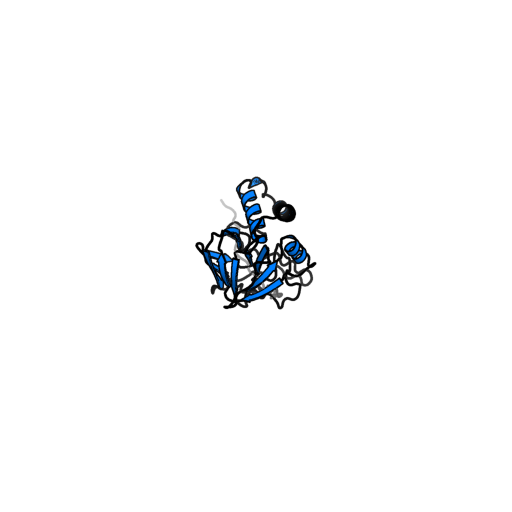 1 124 ? -10.089 5.438 -6.665 1.00 83.12 124 PRO A N 1
ATOM 1034 C CA . PRO A 1 124 ? -10.190 4.251 -7.517 1.00 83.12 124 PRO A CA 1
ATOM 1035 C C . PRO A 1 124 ? -8.918 3.969 -8.330 1.00 83.12 124 PRO A C 1
ATOM 1037 O O . PRO A 1 124 ? -8.781 2.882 -8.890 1.00 83.12 124 PRO A O 1
ATOM 1040 N N . TYR A 1 125 ? -8.001 4.937 -8.421 1.00 84.19 125 TYR A N 1
ATOM 1041 C CA . TYR A 1 125 ? -6.792 4.845 -9.230 1.00 84.19 125 TYR A CA 1
ATOM 1042 C C . TYR A 1 125 ? -5.593 4.347 -8.430 1.00 84.19 125 TYR A C 1
ATOM 1044 O O . TYR A 1 125 ? -5.316 4.794 -7.320 1.00 84.19 125 TYR A O 1
ATOM 1052 N N . TYR A 1 126 ? -4.815 3.469 -9.051 1.00 83.19 126 TYR A N 1
ATOM 1053 C CA . TYR A 1 126 ? -3.646 2.847 -8.449 1.00 83.19 126 TYR A CA 1
ATOM 1054 C C . TYR A 1 126 ? -2.555 2.583 -9.498 1.00 83.19 126 TYR A C 1
ATOM 1056 O O . TYR A 1 126 ? -2.841 2.377 -10.677 1.00 83.19 126 TYR A O 1
ATOM 1064 N N . CYS A 1 127 ? -1.284 2.589 -9.076 1.00 82.19 127 CYS A N 1
ATOM 1065 C CA . CYS A 1 127 ? -0.126 2.268 -9.922 1.00 82.19 127 CYS A CA 1
ATOM 1066 C C . CYS A 1 127 ? -0.069 3.094 -11.230 1.00 82.19 127 CYS A C 1
ATOM 1068 O O . CYS A 1 127 ? 0.091 2.541 -12.318 1.00 82.19 127 CYS A O 1
ATOM 1070 N N . GLY A 1 128 ? -0.233 4.420 -11.155 1.00 76.62 128 GLY A N 1
ATOM 1071 C CA . GLY A 1 128 ? -0.184 5.313 -12.324 1.00 76.62 128 GLY A CA 1
ATOM 1072 C C . GLY A 1 128 ? -1.384 5.142 -13.262 1.00 76.62 128 GLY A C 1
ATOM 1073 O O . GLY A 1 128 ? -1.203 4.826 -14.440 1.00 76.62 128 GLY A O 1
ATOM 1074 N N . GLY A 1 129 ? -2.597 5.276 -12.715 1.00 77.06 129 GLY A N 1
ATOM 1075 C CA . GLY A 1 129 ? -3.853 5.332 -13.476 1.00 77.06 129 GLY A CA 1
ATOM 1076 C C . GLY A 1 129 ? -4.588 4.004 -13.704 1.00 77.06 129 GLY A C 1
ATOM 1077 O O . GLY A 1 129 ? -5.582 3.990 -14.420 1.00 77.06 129 GLY A O 1
ATOM 1078 N N . GLY A 1 130 ? -4.138 2.891 -13.120 1.00 82.38 130 GLY A N 1
ATOM 1079 C CA . GLY A 1 130 ? -4.856 1.616 -13.192 1.00 82.38 130 GLY A CA 1
ATOM 1080 C C . GLY A 1 130 ? -6.107 1.598 -12.308 1.00 82.38 130 GLY A C 1
ATOM 1081 O O . GLY A 1 130 ? -6.127 2.235 -11.258 1.00 82.38 130 GLY A O 1
ATOM 1082 N N . LEU A 1 131 ? -7.121 0.828 -12.709 1.00 87.75 131 LEU A N 1
ATOM 1083 C CA . LEU A 1 131 ? -8.378 0.638 -11.974 1.00 87.75 131 LEU A CA 1
ATOM 1084 C C . LEU A 1 131 ? -8.449 -0.801 -11.438 1.00 87.75 131 LEU A C 1
ATOM 1086 O O . LEU A 1 131 ? -9.030 -1.676 -12.085 1.00 87.75 131 LEU A O 1
ATOM 1090 N N . PRO A 1 132 ? -7.854 -1.104 -10.269 1.00 86.88 132 PRO A N 1
ATOM 1091 C CA . PRO A 1 132 ? -7.720 -2.480 -9.793 1.00 86.88 132 PRO A CA 1
ATOM 1092 C C . PRO A 1 132 ? -9.061 -3.173 -9.518 1.00 86.88 132 PRO A C 1
ATOM 1094 O O . PRO A 1 132 ? -9.116 -4.400 -9.541 1.00 86.88 132 PRO A O 1
ATOM 1097 N N . LEU A 1 133 ? -10.142 -2.424 -9.292 1.00 87.50 133 LEU A N 1
ATOM 1098 C CA . LEU A 1 133 ? -11.498 -2.956 -9.092 1.00 87.50 133 LEU A CA 1
ATOM 1099 C C . LEU A 1 133 ? -12.368 -2.906 -10.374 1.00 87.50 133 LEU A C 1
ATOM 1101 O O . LEU A 1 133 ? -13.485 -3.442 -10.410 1.00 87.50 133 LEU A O 1
ATOM 1105 N N . GLY A 1 134 ? -11.818 -2.371 -11.468 1.00 81.88 134 GLY A N 1
ATOM 1106 C CA . GLY A 1 134 ? -12.476 -2.162 -12.758 1.00 81.88 134 GLY A CA 1
ATOM 1107 C C . GLY A 1 134 ? -13.238 -0.838 -12.864 1.00 81.88 134 GLY A C 1
ATOM 1108 O O . GLY A 1 134 ? -13.184 0.004 -11.974 1.00 81.88 134 GLY A O 1
ATOM 1109 N N . ASP A 1 135 ? -13.971 -0.689 -13.966 1.00 69.94 135 ASP A N 1
ATOM 1110 C CA . ASP A 1 135 ? -14.495 0.601 -14.450 1.00 69.94 135 ASP A CA 1
ATOM 1111 C C . ASP A 1 135 ? -15.813 1.044 -13.788 1.00 69.94 135 ASP A C 1
ATOM 1113 O O . ASP A 1 135 ? -16.400 2.065 -14.148 1.00 69.94 135 ASP A O 1
ATOM 1117 N N . HIS A 1 136 ? -16.318 0.267 -12.828 1.00 58.22 136 HIS A N 1
ATOM 1118 C CA . HIS A 1 136 ? -17.540 0.605 -12.108 1.00 58.22 136 HIS A CA 1
ATOM 1119 C C . HIS A 1 136 ? -17.196 1.536 -10.939 1.00 58.22 136 HIS A C 1
ATOM 1121 O O . HIS A 1 136 ? -16.722 1.095 -9.893 1.00 58.22 136 HIS A O 1
ATOM 1127 N N . TYR A 1 137 ? -17.457 2.828 -11.151 1.00 53.12 137 TYR A N 1
ATOM 1128 C CA . TYR A 1 137 ? -17.248 3.957 -10.231 1.00 53.12 137 TYR A CA 1
ATOM 1129 C C . TYR A 1 137 ? -17.953 3.844 -8.867 1.00 53.12 137 TYR A C 1
ATOM 1131 O O . TYR A 1 137 ? -17.731 4.680 -7.997 1.00 53.12 137 TYR A O 1
ATOM 1139 N N . ASP A 1 138 ? -18.761 2.810 -8.642 1.00 50.91 138 ASP A N 1
ATOM 1140 C CA . ASP A 1 138 ? -19.496 2.615 -7.389 1.00 50.91 138 ASP A CA 1
ATOM 1141 C C . ASP A 1 138 ? -18.612 2.102 -6.241 1.00 50.91 138 ASP A C 1
ATOM 1143 O O . ASP A 1 138 ? -19.105 1.885 -5.128 1.00 50.91 138 ASP A O 1
ATOM 1147 N N . LEU A 1 139 ? -17.322 1.836 -6.509 1.00 51.12 139 LEU A N 1
ATOM 1148 C CA . LEU A 1 139 ? -16.476 1.108 -5.572 1.00 51.12 139 LEU A CA 1
ATOM 1149 C C . LEU A 1 139 ? -15.488 1.906 -4.732 1.00 51.12 139 LEU A C 1
ATOM 1151 O O . LEU A 1 139 ? -15.060 1.321 -3.750 1.00 51.12 139 LEU A O 1
ATOM 1155 N N . SER A 1 140 ? -15.151 3.150 -5.080 1.00 56.41 140 SER A N 1
ATOM 1156 C CA . SER A 1 140 ? -14.177 3.959 -4.333 1.00 56.41 140 SER A CA 1
ATOM 1157 C C . SER A 1 140 ? -14.559 5.431 -4.450 1.00 56.41 140 SER A C 1
ATOM 1159 O O . SER A 1 140 ? -14.354 6.059 -5.497 1.00 56.41 140 SER A O 1
ATOM 1161 N N . GLN A 1 141 ? -15.217 5.951 -3.415 1.00 68.19 141 GLN A N 1
ATOM 1162 C CA . GLN A 1 141 ? -15.573 7.361 -3.323 1.00 68.19 141 GLN A CA 1
ATOM 1163 C C . GLN A 1 141 ? -14.574 8.018 -2.387 1.00 68.19 141 GLN A C 1
ATOM 1165 O O . GLN A 1 141 ? -14.507 7.705 -1.212 1.00 68.19 141 GLN A O 1
ATOM 1170 N N . CYS A 1 142 ? -13.823 8.988 -2.885 1.00 73.69 142 CYS A N 1
ATOM 1171 C CA . CYS A 1 142 ? -12.754 9.616 -2.114 1.00 73.69 142 CYS A CA 1
ATOM 1172 C C . CYS A 1 142 ? -13.221 10.514 -0.951 1.00 73.69 142 CYS A C 1
ATOM 1174 O O . CYS A 1 142 ? -12.433 11.315 -0.447 1.00 73.69 142 CYS A O 1
ATOM 1176 N N . CYS A 1 143 ? -14.510 10.466 -0.609 1.00 77.56 143 CYS A N 1
ATOM 1177 C CA . CYS A 1 143 ? -15.192 11.339 0.341 1.00 77.56 143 CYS A CA 1
ATOM 1178 C C . CYS A 1 143 ? -16.274 10.628 1.179 1.00 77.56 143 CYS A C 1
ATOM 1180 O O . CYS A 1 143 ? -17.146 11.300 1.739 1.00 77.56 143 CYS A O 1
ATOM 1182 N N . ASP A 1 144 ? -16.273 9.294 1.240 1.00 83.88 144 ASP A N 1
ATOM 1183 C CA . ASP A 1 144 ? -17.253 8.490 1.991 1.00 83.88 144 ASP A CA 1
ATOM 1184 C C . ASP A 1 144 ? -16.759 8.041 3.386 1.00 83.88 144 ASP A C 1
ATOM 1186 O O . ASP A 1 144 ? -17.520 7.458 4.176 1.00 83.88 144 ASP A O 1
ATOM 1190 N N . GLN A 1 145 ? -15.520 8.401 3.731 1.00 86.19 145 GLN A N 1
ATOM 1191 C CA . GLN A 1 145 ? -14.770 7.996 4.920 1.00 86.19 145 GLN A CA 1
ATOM 1192 C C . GLN A 1 145 ? -14.530 6.485 5.012 1.00 86.19 145 GLN A C 1
ATOM 1194 O O . GLN A 1 145 ? -14.292 5.970 6.109 1.00 86.19 145 GLN A O 1
ATOM 1199 N N . GLU A 1 146 ? -14.588 5.780 3.887 1.00 90.00 146 GLU A N 1
ATOM 1200 C CA . GLU A 1 146 ? -14.253 4.370 3.757 1.00 90.00 146 GLU A CA 1
ATOM 1201 C C . GLU A 1 146 ? -12.986 4.204 2.911 1.00 90.00 146 GLU A C 1
ATOM 1203 O O . GLU A 1 146 ? -12.570 5.082 2.161 1.00 90.00 146 GLU A O 1
ATOM 1208 N N . ILE A 1 147 ? -12.299 3.085 3.114 1.00 91.81 147 ILE A N 1
ATOM 1209 C CA . ILE A 1 147 ? -11.121 2.720 2.338 1.00 91.81 147 ILE A CA 1
ATOM 1210 C C . ILE A 1 147 ? -11.293 1.296 1.826 1.00 91.81 147 ILE A C 1
ATOM 1212 O O . ILE A 1 147 ? -11.678 0.388 2.575 1.00 91.81 147 ILE A O 1
ATOM 1216 N N . GLU A 1 148 ? -10.998 1.071 0.550 1.00 93.94 148 GLU A N 1
ATOM 1217 C CA . GLU A 1 148 ? -11.048 -0.261 -0.041 1.00 93.94 148 GLU A CA 1
ATOM 1218 C C . GLU A 1 148 ? -9.758 -1.018 0.262 1.00 93.94 148 GLU A C 1
ATOM 1220 O O . GLU A 1 148 ? -8.676 -0.654 -0.199 1.00 93.94 148 GLU A O 1
ATOM 1225 N N . ILE A 1 149 ? -9.868 -2.130 0.986 1.00 95.44 149 ILE A N 1
ATOM 1226 C CA . ILE A 1 149 ? -8.745 -3.025 1.260 1.00 95.44 149 ILE A CA 1
ATOM 1227 C C . ILE A 1 149 ? -8.683 -4.064 0.141 1.00 95.44 149 ILE A C 1
ATOM 1229 O O . ILE A 1 149 ? -9.493 -4.993 0.083 1.00 95.44 149 ILE A O 1
ATOM 1233 N N . VAL A 1 150 ? -7.710 -3.918 -0.753 1.00 95.38 150 VAL A N 1
ATOM 1234 C CA . VAL A 1 150 ? -7.527 -4.751 -1.946 1.00 95.38 150 VAL A CA 1
ATOM 1235 C C . VAL A 1 150 ? -6.255 -5.578 -1.824 1.00 95.38 150 VAL A C 1
ATOM 1237 O O . VAL A 1 150 ? -5.181 -5.062 -1.528 1.00 95.38 150 VAL A O 1
ATOM 1240 N N . ALA A 1 151 ? -6.350 -6.875 -2.087 1.00 95.69 151 ALA A N 1
ATOM 1241 C CA . ALA A 1 151 ? -5.227 -7.793 -2.009 1.00 95.69 151 ALA A CA 1
ATOM 1242 C C . ALA A 1 151 ? -4.761 -8.295 -3.378 1.00 95.69 151 ALA A C 1
ATOM 1244 O O . ALA A 1 151 ? -5.551 -8.534 -4.298 1.00 95.69 151 ALA A O 1
ATOM 1245 N N . PHE A 1 152 ? -3.452 -8.528 -3.475 1.00 95.38 152 PHE A N 1
ATOM 1246 C CA . PHE A 1 152 ? -2.789 -9.065 -4.653 1.00 95.38 152 PHE A CA 1
ATOM 1247 C C . PHE A 1 152 ? -1.856 -10.220 -4.290 1.00 95.38 152 PHE A C 1
ATOM 1249 O O . PHE A 1 152 ? -1.054 -10.175 -3.353 1.00 95.38 152 PHE A O 1
ATOM 1256 N N . SER A 1 153 ? -1.903 -11.264 -5.112 1.00 93.75 153 SER A N 1
ATOM 1257 C CA . SER A 1 153 ? -1.059 -12.460 -4.978 1.00 93.75 153 SER A CA 1
ATOM 1258 C C . SER A 1 153 ? 0.424 -12.190 -5.279 1.00 93.75 153 SER A C 1
ATOM 1260 O O . SER A 1 153 ? 1.272 -13.018 -4.969 1.00 93.75 153 SER A O 1
ATOM 1262 N N . GLY A 1 154 ? 0.756 -11.052 -5.894 1.00 92.56 154 GLY A N 1
ATOM 1263 C CA . GLY A 1 154 ? 2.120 -10.666 -6.253 1.00 92.56 154 GLY A CA 1
ATOM 1264 C C . GLY A 1 154 ? 2.158 -9.602 -7.345 1.00 92.56 154 GLY A C 1
ATOM 1265 O O . GLY A 1 154 ? 1.116 -9.147 -7.820 1.00 92.56 154 GLY A O 1
ATOM 1266 N N . ILE A 1 155 ? 3.367 -9.244 -7.780 1.00 92.62 155 ILE A N 1
ATOM 1267 C CA . ILE A 1 155 ? 3.583 -8.152 -8.740 1.00 92.62 155 ILE A CA 1
ATOM 1268 C C . ILE A 1 155 ? 2.946 -8.410 -10.113 1.00 92.62 155 ILE A C 1
ATOM 1270 O O . ILE A 1 155 ? 2.424 -7.495 -10.738 1.00 92.62 155 ILE A O 1
ATOM 1274 N N . ILE A 1 156 ? 2.896 -9.670 -10.559 1.00 93.12 156 ILE A N 1
ATOM 1275 C CA . ILE A 1 156 ? 2.244 -10.043 -11.826 1.00 93.12 156 ILE A CA 1
ATOM 1276 C C . ILE A 1 156 ? 0.729 -9.801 -11.749 1.00 93.12 156 ILE A C 1
ATOM 1278 O O . ILE A 1 156 ? 0.122 -9.364 -12.724 1.00 93.12 156 ILE A O 1
ATOM 1282 N N . HIS A 1 157 ? 0.116 -10.051 -10.587 1.00 94.38 157 HIS A N 1
ATOM 1283 C CA . HIS A 1 157 ? -1.304 -9.775 -10.377 1.00 94.38 157 HIS A CA 1
ATOM 1284 C C . HIS A 1 157 ? -1.561 -8.258 -10.366 1.00 94.38 157 HIS A C 1
ATOM 1286 O O . HIS A 1 157 ? -2.475 -7.802 -11.046 1.00 94.38 157 HIS A O 1
ATOM 1292 N N . ILE A 1 158 ? -0.706 -7.476 -9.697 1.00 93.38 158 ILE A N 1
ATOM 1293 C CA . ILE A 1 158 ? -0.753 -6.003 -9.738 1.00 93.38 158 ILE A CA 1
ATOM 1294 C C . ILE A 1 158 ? -0.673 -5.491 -11.184 1.00 93.38 158 ILE A C 1
ATOM 1296 O O . ILE A 1 158 ? -1.492 -4.673 -11.595 1.00 93.38 158 ILE A O 1
ATOM 1300 N N . LEU A 1 159 ? 0.260 -6.011 -11.987 1.00 92.69 159 LEU A N 1
ATOM 1301 C CA . LEU A 1 159 ? 0.431 -5.594 -13.380 1.00 92.69 159 LEU A CA 1
ATOM 1302 C C . LEU A 1 159 ? -0.780 -5.958 -14.249 1.00 92.69 159 LEU A C 1
ATOM 1304 O O . LEU A 1 159 ? -1.236 -5.146 -15.051 1.00 92.69 159 LEU A O 1
ATOM 1308 N N . ALA A 1 160 ? -1.335 -7.158 -14.065 1.00 93.12 160 ALA A N 1
ATOM 1309 C CA . ALA A 1 160 ? -2.562 -7.563 -14.741 1.00 93.12 160 ALA A CA 1
ATOM 1310 C C . ALA A 1 160 ? -3.738 -6.643 -14.375 1.00 93.12 160 ALA A C 1
ATOM 1312 O O . ALA A 1 160 ? -4.532 -6.312 -15.251 1.00 93.12 160 ALA A O 1
ATOM 1313 N N . ALA A 1 161 ? -3.820 -6.193 -13.119 1.00 91.25 161 ALA A N 1
ATOM 1314 C CA . ALA A 1 161 ? -4.833 -5.244 -12.669 1.00 91.25 161 ALA A CA 1
ATOM 1315 C C . ALA A 1 161 ? -4.637 -3.837 -13.227 1.00 91.25 161 ALA A C 1
ATOM 1317 O O . ALA A 1 161 ? -5.603 -3.227 -13.682 1.00 91.25 161 ALA A O 1
ATOM 1318 N N . LYS A 1 162 ? -3.393 -3.356 -13.309 1.00 87.06 162 LYS A N 1
ATOM 1319 C CA . LYS A 1 162 ? -3.070 -2.083 -13.967 1.00 87.06 162 LYS A CA 1
ATOM 1320 C C . LYS A 1 162 ? -3.584 -2.034 -15.410 1.00 87.06 162 LYS A C 1
ATOM 1322 O O . LYS A 1 162 ? -4.074 -0.995 -15.835 1.00 87.06 162 LYS A O 1
ATOM 1327 N N . PHE A 1 163 ? -3.475 -3.139 -16.148 1.00 89.12 163 PHE A N 1
ATOM 1328 C CA . PHE A 1 163 ? -3.891 -3.229 -17.554 1.00 89.12 163 PHE A CA 1
ATOM 1329 C C . PHE A 1 163 ? -5.302 -3.803 -17.761 1.00 89.12 163 PHE A C 1
ATOM 1331 O O . PHE A 1 163 ? -5.648 -4.165 -18.883 1.00 89.12 163 PHE A O 1
ATOM 1338 N N . GLY A 1 164 ? -6.111 -3.933 -16.704 1.00 88.19 164 GLY A N 1
ATOM 1339 C CA . GLY A 1 164 ? -7.498 -4.405 -16.812 1.00 88.19 164 GLY A CA 1
ATOM 1340 C C . GLY A 1 164 ? -7.658 -5.883 -17.199 1.00 88.19 164 GLY A C 1
ATOM 1341 O O . GLY A 1 164 ? -8.750 -6.315 -17.556 1.00 88.19 164 GLY A O 1
ATOM 1342 N N . LEU A 1 165 ? -6.593 -6.686 -17.124 1.00 91.12 165 LEU A N 1
ATOM 1343 C CA . LEU A 1 165 ? -6.611 -8.114 -17.468 1.00 91.12 165 LEU A CA 1
ATOM 1344 C C . LEU A 1 165 ? -7.148 -8.992 -16.329 1.00 91.12 165 LEU A C 1
ATOM 1346 O O . LEU A 1 165 ? -7.640 -10.095 -16.569 1.00 91.12 165 LEU A O 1
ATOM 1350 N N . ARG A 1 166 ? -7.006 -8.540 -15.080 1.00 92.44 166 ARG A N 1
ATOM 1351 C CA . ARG A 1 166 ? -7.526 -9.191 -13.865 1.00 92.44 166 ARG A CA 1
ATOM 1352 C C . ARG A 1 166 ? -7.929 -8.124 -12.860 1.00 92.44 166 ARG A C 1
ATOM 1354 O O . ARG A 1 166 ? -7.339 -7.059 -12.859 1.00 92.44 166 ARG A O 1
ATOM 1361 N N . LYS A 1 167 ? -8.887 -8.403 -11.982 1.00 92.25 167 LYS A N 1
ATOM 1362 C CA . LYS A 1 167 ? -9.217 -7.493 -10.876 1.00 92.25 167 LYS A CA 1
ATOM 1363 C C . LYS A 1 167 ? -8.440 -7.876 -9.625 1.00 92.25 167 LYS A C 1
ATOM 1365 O O . LYS A 1 167 ? -8.239 -9.063 -9.378 1.00 92.25 167 LYS A O 1
ATOM 1370 N N . GLY A 1 168 ? -8.059 -6.879 -8.834 1.00 92.56 168 GLY A N 1
ATOM 1371 C CA . GLY A 1 168 ? -7.622 -7.085 -7.461 1.00 92.56 168 GLY A CA 1
ATOM 1372 C C . GLY A 1 168 ? -8.733 -7.719 -6.626 1.00 92.56 168 GLY A C 1
ATOM 1373 O O . GLY A 1 168 ? -9.918 -7.641 -6.960 1.00 92.56 168 GLY A O 1
ATOM 1374 N N . ILE A 1 169 ? -8.347 -8.374 -5.536 1.00 94.38 169 ILE A N 1
ATOM 1375 C CA . ILE A 1 169 ? -9.300 -9.048 -4.656 1.00 94.38 169 ILE A CA 1
ATOM 1376 C C . ILE A 1 169 ? -9.719 -8.049 -3.585 1.00 94.38 169 ILE A C 1
ATOM 1378 O O . ILE A 1 169 ? -8.951 -7.782 -2.663 1.00 94.38 169 ILE A O 1
ATOM 1382 N N . LEU A 1 170 ? -10.917 -7.480 -3.714 1.00 94.12 170 LEU A N 1
ATOM 1383 C CA . LEU A 1 170 ? -11.497 -6.649 -2.661 1.00 94.12 170 LEU A CA 1
ATOM 1384 C C . LEU A 1 170 ? -11.785 -7.533 -1.444 1.00 94.12 170 LEU A C 1
ATOM 1386 O O . LEU A 1 170 ? -12.610 -8.441 -1.522 1.00 94.12 170 LEU A O 1
ATOM 1390 N N . LEU A 1 171 ? -11.087 -7.279 -0.341 1.00 94.75 171 LEU A N 1
ATOM 1391 C CA . LEU A 1 171 ? -11.291 -7.994 0.914 1.00 94.75 171 LEU A CA 1
ATOM 1392 C C . LEU A 1 171 ? -12.452 -7.389 1.694 1.00 94.75 171 LEU A C 1
ATOM 1394 O O . LEU A 1 171 ? -13.345 -8.112 2.121 1.00 94.75 171 LEU A O 1
ATOM 1398 N N . LYS A 1 172 ? -12.423 -6.067 1.887 1.00 94.12 172 LYS A N 1
ATOM 1399 C CA . LYS A 1 172 ? -13.400 -5.334 2.695 1.00 94.12 172 LYS A CA 1
ATOM 1400 C C . LYS A 1 172 ? -13.307 -3.831 2.422 1.00 94.12 172 LYS A C 1
ATOM 1402 O O . LYS A 1 172 ? -12.242 -3.342 2.046 1.00 94.12 172 LYS A O 1
ATOM 1407 N N . ARG A 1 173 ? -14.407 -3.113 2.647 1.00 93.25 173 ARG A N 1
ATOM 1408 C CA . ARG A 1 173 ? -14.397 -1.664 2.883 1.00 93.25 173 ARG A CA 1
ATOM 1409 C C . ARG A 1 173 ? -14.472 -1.393 4.367 1.00 93.25 173 ARG A C 1
ATOM 1411 O O . ARG A 1 173 ? -15.243 -2.066 5.055 1.00 93.25 173 ARG A O 1
ATOM 1418 N N . ALA A 1 174 ? -13.663 -0.461 4.845 1.00 94.19 174 ALA A N 1
ATOM 1419 C CA . ALA A 1 174 ? -13.598 -0.176 6.268 1.00 94.19 174 ALA A CA 1
ATOM 1420 C C . ALA A 1 174 ? -13.369 1.301 6.573 1.00 94.19 174 ALA A C 1
ATOM 1422 O O . ALA A 1 174 ? -12.799 2.029 5.766 1.00 94.19 174 ALA A O 1
ATOM 1423 N N . ARG A 1 175 ? -13.768 1.722 7.774 1.00 93.81 175 ARG A N 1
ATOM 1424 C CA . ARG A 1 175 ? -13.509 3.069 8.316 1.00 93.81 175 ARG A CA 1
ATOM 1425 C C . ARG A 1 175 ? -12.274 3.093 9.212 1.00 93.81 175 ARG A C 1
ATOM 1427 O O . ARG A 1 175 ? -11.638 4.135 9.391 1.00 93.81 175 ARG A O 1
ATOM 1434 N N . LYS A 1 176 ? -11.932 1.938 9.783 1.00 95.38 176 LYS A N 1
ATOM 1435 C CA . LYS A 1 176 ? -10.766 1.737 10.637 1.00 95.38 176 LYS A CA 1
ATOM 1436 C C . LYS A 1 176 ? -10.070 0.427 10.286 1.00 95.38 176 LYS A C 1
ATOM 1438 O O . LYS A 1 176 ? -10.705 -0.624 10.193 1.00 95.38 176 LYS A O 1
ATOM 1443 N N . ILE A 1 177 ? -8.747 0.483 10.168 1.00 97.44 177 ILE A N 1
ATOM 1444 C CA . ILE A 1 177 ? -7.899 -0.701 10.025 1.00 97.44 177 ILE A CA 1
ATOM 1445 C C . ILE A 1 177 ? -6.949 -0.752 11.209 1.00 97.44 177 ILE A C 1
ATOM 1447 O O . ILE A 1 177 ? -6.233 0.202 11.480 1.00 97.44 177 ILE A O 1
ATOM 1451 N N . GLU A 1 178 ? -6.904 -1.874 11.899 1.00 97.50 178 GLU A N 1
ATOM 1452 C CA . GLU A 1 178 ? -5.901 -2.190 12.903 1.00 97.50 178 GLU A CA 1
ATOM 1453 C C . GLU A 1 178 ? -4.952 -3.217 12.295 1.00 97.50 178 GLU A C 1
ATOM 1455 O O . GLU A 1 178 ? -5.373 -4.149 11.604 1.00 97.50 178 GLU A O 1
ATOM 1460 N N . TRP A 1 179 ? -3.658 -3.045 12.522 1.00 96.88 179 TRP A N 1
ATOM 1461 C CA . TRP A 1 179 ? -2.653 -3.935 11.967 1.00 96.88 179 TRP A CA 1
ATOM 1462 C C . TRP A 1 179 ? -1.660 -4.359 13.040 1.00 96.88 179 TRP A C 1
ATOM 1464 O O . TRP A 1 179 ? -1.364 -3.627 13.988 1.00 96.88 179 TRP A O 1
ATOM 1474 N N . LYS A 1 180 ? -1.136 -5.571 12.879 1.00 96.31 180 LYS A N 1
ATOM 1475 C CA . LYS A 1 180 ? -0.068 -6.121 13.706 1.00 96.31 180 LYS A CA 1
ATOM 1476 C C . LYS A 1 180 ? 0.950 -6.827 12.822 1.00 96.31 180 LYS A C 1
ATOM 1478 O O . LYS A 1 180 ? 0.590 -7.649 11.982 1.00 96.31 180 LYS A O 1
ATOM 1483 N N . LEU A 1 181 ? 2.215 -6.500 13.041 1.00 95.19 181 LEU A N 1
ATOM 1484 C CA . LEU A 1 181 ? 3.369 -7.038 12.340 1.00 95.19 181 LEU A CA 1
ATOM 1485 C C . LEU A 1 181 ? 4.275 -7.786 13.315 1.00 95.19 181 LEU A C 1
ATOM 1487 O O . LEU A 1 181 ? 4.826 -7.192 14.241 1.00 95.19 181 LEU A O 1
ATOM 1491 N N . ASP A 1 182 ? 4.500 -9.075 13.064 1.00 93.31 182 ASP A N 1
ATOM 1492 C CA . ASP A 1 182 ? 5.441 -9.869 13.868 1.00 93.31 182 ASP A CA 1
ATOM 1493 C C . ASP A 1 182 ? 6.905 -9.669 13.439 1.00 93.31 182 ASP A C 1
ATOM 1495 O O . ASP A 1 182 ? 7.829 -10.000 14.181 1.00 93.31 182 ASP A O 1
ATOM 1499 N N . ARG A 1 183 ? 7.141 -9.158 12.225 1.00 92.06 183 ARG A N 1
ATOM 1500 C CA . ARG A 1 183 ? 8.463 -8.783 11.700 1.00 92.06 183 ARG A CA 1
ATOM 1501 C C . ARG A 1 183 ? 8.358 -7.557 10.813 1.00 92.06 183 ARG A C 1
ATOM 1503 O O . ARG A 1 183 ? 7.262 -7.179 10.414 1.00 92.06 183 ARG A O 1
ATOM 1510 N N . GLU A 1 184 ? 9.518 -6.998 10.490 1.00 92.81 184 GLU A N 1
ATOM 1511 C CA . GLU A 1 184 ? 9.601 -5.864 9.587 1.00 92.81 184 GLU A CA 1
ATOM 1512 C C . GLU A 1 184 ? 8.936 -6.142 8.230 1.00 92.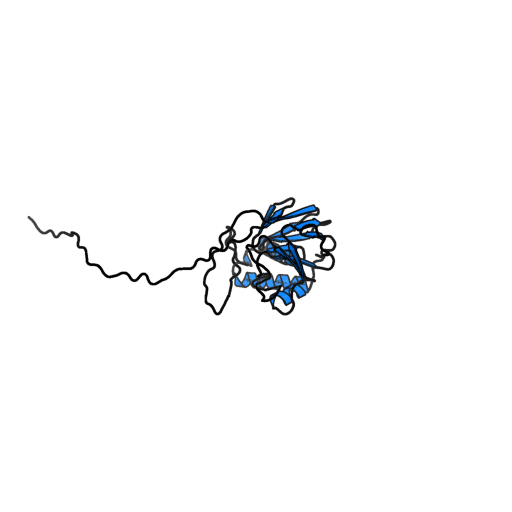81 184 GLU A C 1
ATOM 1514 O O . GLU A 1 184 ? 9.023 -7.253 7.692 1.00 92.81 184 GLU A O 1
ATOM 1519 N N . CYS A 1 185 ? 8.257 -5.134 7.691 1.00 93.81 185 CYS A N 1
ATOM 1520 C CA . CYS A 1 185 ? 7.523 -5.228 6.437 1.00 93.81 185 CYS A CA 1
ATOM 1521 C C . CYS A 1 185 ? 7.697 -3.936 5.631 1.00 93.81 185 CYS A C 1
ATOM 1523 O O . CYS A 1 185 ? 7.589 -2.847 6.198 1.00 93.81 185 CYS A O 1
ATOM 1525 N N . PRO A 1 186 ? 7.957 -4.018 4.315 1.00 94.69 186 PRO A N 1
ATOM 1526 C CA . PRO A 1 186 ? 7.915 -2.839 3.468 1.00 94.69 186 PRO A CA 1
ATOM 1527 C C . PRO A 1 186 ? 6.492 -2.284 3.414 1.00 94.69 186 PRO A C 1
ATOM 1529 O O . PRO A 1 186 ? 5.529 -3.018 3.164 1.00 94.69 186 PRO A O 1
ATOM 1532 N N . VAL A 1 187 ? 6.390 -0.978 3.611 1.00 95.38 187 VAL A N 1
ATOM 1533 C CA . VAL A 1 187 ? 5.145 -0.215 3.554 1.00 95.38 187 VAL A CA 1
ATOM 1534 C C . VAL A 1 187 ? 5.342 1.064 2.760 1.00 95.38 187 VAL A C 1
ATOM 1536 O O . VAL A 1 187 ? 6.462 1.572 2.651 1.00 95.38 187 VAL A O 1
ATOM 1539 N N . GLN A 1 188 ? 4.266 1.569 2.169 1.00 94.31 188 GLN A N 1
ATOM 1540 C CA . GLN A 1 188 ? 4.306 2.843 1.469 1.00 94.31 188 GLN A CA 1
ATOM 1541 C C . GLN A 1 188 ? 3.003 3.620 1.590 1.00 94.31 188 GLN A C 1
ATOM 1543 O O . GLN A 1 188 ? 1.933 3.034 1.736 1.00 94.31 188 GLN A O 1
ATOM 1548 N N . ALA A 1 189 ? 3.111 4.937 1.489 1.00 94.00 189 ALA A N 1
ATOM 1549 C CA . ALA A 1 189 ? 2.008 5.884 1.505 1.00 94.00 189 ALA A CA 1
ATOM 1550 C C . ALA A 1 189 ? 2.249 6.923 0.407 1.00 94.00 189 ALA A C 1
ATOM 1552 O O . ALA A 1 189 ? 3.292 7.575 0.422 1.00 94.00 189 ALA A O 1
ATOM 1553 N N . ASP A 1 190 ? 1.323 7.061 -0.546 1.00 90.25 190 ASP A N 1
ATOM 1554 C CA . ASP A 1 190 ? 1.381 8.053 -1.635 1.00 90.25 190 ASP A CA 1
ATOM 1555 C C . ASP A 1 190 ? 2.754 8.165 -2.350 1.00 90.25 190 ASP A C 1
ATOM 1557 O O . ASP A 1 190 ? 3.176 9.244 -2.766 1.00 90.25 190 ASP A O 1
ATOM 1561 N N . GLY A 1 191 ? 3.474 7.048 -2.511 1.00 87.75 191 GLY A N 1
ATOM 1562 C CA . GLY A 1 191 ? 4.783 7.010 -3.174 1.00 87.75 191 GLY A CA 1
ATOM 1563 C C . GLY A 1 191 ? 5.999 7.195 -2.258 1.00 87.75 191 GLY A C 1
ATOM 1564 O O . GLY A 1 191 ? 7.132 7.116 -2.738 1.00 87.75 191 GLY A O 1
ATOM 1565 N N . GLU A 1 192 ? 5.807 7.412 -0.956 1.00 91.12 192 GLU A N 1
ATOM 1566 C CA . GLU A 1 192 ? 6.872 7.372 0.049 1.00 91.12 192 GLU A CA 1
ATOM 1567 C C . GLU A 1 192 ? 6.908 6.000 0.722 1.00 91.12 192 GLU A C 1
ATOM 1569 O O . GLU A 1 192 ? 5.950 5.605 1.384 1.00 91.12 192 GLU A O 1
ATOM 1574 N N . ALA A 1 193 ? 8.028 5.285 0.599 1.00 93.38 193 ALA A N 1
ATOM 1575 C CA . ALA A 1 193 ? 8.183 3.957 1.188 1.00 93.38 193 ALA A CA 1
ATOM 1576 C C . ALA A 1 193 ? 9.177 3.933 2.354 1.00 93.38 193 ALA A C 1
ATOM 1578 O O . ALA A 1 193 ? 10.156 4.687 2.383 1.00 93.38 193 ALA A O 1
ATOM 1579 N N . TRP A 1 194 ? 8.933 3.027 3.299 1.00 94.31 194 TRP A N 1
ATOM 1580 C CA . TRP A 1 194 ? 9.819 2.717 4.418 1.00 94.31 194 TRP A CA 1
ATOM 1581 C C . TRP A 1 194 ? 9.681 1.245 4.832 1.00 94.31 194 TRP A C 1
ATOM 1583 O O . TRP A 1 194 ? 8.823 0.511 4.340 1.00 94.31 194 TRP A O 1
ATOM 1593 N N . ILE A 1 195 ? 10.572 0.793 5.712 1.00 94.19 195 ILE A N 1
ATOM 1594 C CA . ILE A 1 195 ? 10.472 -0.522 6.348 1.00 94.19 195 ILE A CA 1
ATOM 1595 C C . ILE A 1 195 ? 9.844 -0.311 7.723 1.00 94.19 195 ILE A C 1
ATOM 1597 O O . ILE A 1 195 ? 10.463 0.300 8.593 1.00 94.19 195 ILE A O 1
ATOM 1601 N N . GLU A 1 196 ? 8.611 -0.774 7.901 1.00 95.25 196 GLU A N 1
ATOM 1602 C CA . GLU A 1 196 ? 7.924 -0.716 9.188 1.00 95.25 196 GLU A CA 1
ATOM 1603 C C . GLU A 1 196 ? 8.472 -1.824 10.092 1.00 95.25 196 GLU A C 1
ATOM 1605 O O 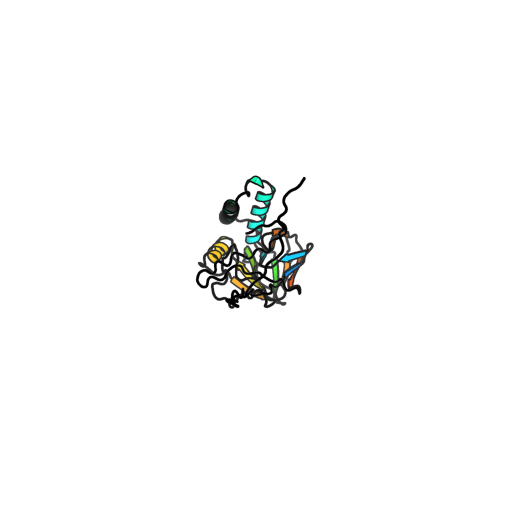. GLU A 1 196 ? 8.469 -2.979 9.658 1.00 95.25 196 GLU A O 1
ATOM 1610 N N . PRO A 1 197 ? 8.956 -1.526 11.311 1.00 94.62 197 PRO A N 1
ATOM 1611 C CA . PRO A 1 197 ? 9.382 -2.551 12.261 1.00 94.62 197 PRO A CA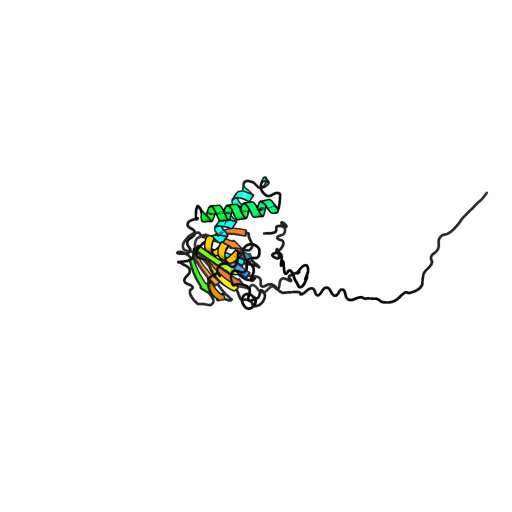 1
ATOM 1612 C C . PRO A 1 197 ? 8.206 -3.416 12.744 1.00 94.62 197 PRO A C 1
ATOM 1614 O O . PRO A 1 197 ? 7.036 -3.122 12.516 1.00 94.62 197 PRO A O 1
ATOM 1617 N N . SER A 1 198 ? 8.513 -4.499 13.463 1.00 94.88 198 SER A N 1
ATOM 1618 C CA . SER A 1 198 ? 7.477 -5.263 14.168 1.00 94.88 198 SER A CA 1
ATOM 1619 C C . SER A 1 198 ? 6.754 -4.377 15.182 1.00 94.88 198 SER A C 1
ATOM 1621 O O . SER A 1 198 ? 7.402 -3.652 15.940 1.00 94.88 198 SER A O 1
ATOM 1623 N N . GLY A 1 199 ? 5.434 -4.484 15.252 1.00 95.38 199 GLY A N 1
ATOM 1624 C CA . GLY A 1 199 ? 4.624 -3.636 16.112 1.00 95.38 199 GLY A CA 1
ATOM 1625 C C . GLY A 1 199 ? 3.142 -3.762 15.808 1.00 95.38 199 GLY A C 1
ATOM 1626 O O . GLY A 1 199 ? 2.702 -4.684 15.120 1.00 95.38 199 GLY A O 1
ATOM 1627 N N . CYS A 1 200 ? 2.370 -2.829 16.339 1.00 96.25 200 CYS A N 1
ATOM 1628 C CA . CYS A 1 200 ? 0.964 -2.674 16.017 1.00 96.25 200 CYS A CA 1
ATOM 1629 C C . CYS A 1 200 ? 0.636 -1.200 15.829 1.00 96.25 200 CYS A C 1
ATOM 1631 O O . CYS A 1 200 ? 1.342 -0.318 16.322 1.00 96.25 200 CYS A O 1
ATOM 1633 N N . GLY A 1 201 ? -0.461 -0.955 15.133 1.00 96.44 201 GLY A N 1
ATOM 1634 C CA . GLY A 1 201 ? -0.932 0.387 14.877 1.00 96.44 201 GLY A CA 1
ATOM 1635 C C . GLY A 1 201 ? -2.300 0.382 14.228 1.00 96.44 201 GLY A C 1
ATOM 1636 O O . GLY A 1 201 ? -2.977 -0.648 14.147 1.00 96.44 201 GLY A O 1
ATOM 1637 N N . GLU A 1 202 ? -2.701 1.555 13.763 1.00 96.69 202 GLU A N 1
ATOM 1638 C CA . GLU A 1 202 ? -3.993 1.741 13.120 1.00 96.69 202 GLU A CA 1
ATOM 1639 C C . GLU A 1 202 ? -3.900 2.668 11.912 1.00 96.69 202 GLU A C 1
ATOM 1641 O O . GLU A 1 202 ? -3.005 3.501 11.801 1.00 96.69 202 GLU A O 1
ATOM 1646 N N . VAL A 1 203 ? -4.838 2.498 10.991 1.00 96.31 203 VAL A N 1
ATOM 1647 C CA . VAL A 1 203 ? -5.129 3.417 9.902 1.00 96.31 203 VAL A CA 1
ATOM 1648 C C . VAL A 1 203 ? -6.547 3.915 10.113 1.00 96.31 203 VAL A C 1
ATOM 1650 O O . VAL A 1 203 ? -7.487 3.122 10.213 1.00 96.31 203 VAL A O 1
ATOM 1653 N N . ARG A 1 204 ? -6.698 5.233 10.212 1.00 93.94 204 ARG A N 1
ATOM 1654 C CA . ARG A 1 204 ? -7.987 5.883 10.460 1.00 93.94 204 ARG A CA 1
ATOM 1655 C C . ARG A 1 204 ? -8.139 7.141 9.625 1.00 93.94 204 ARG A C 1
ATOM 1657 O O . ARG A 1 204 ? -7.152 7.825 9.341 1.00 93.94 204 ARG A O 1
ATOM 1664 N N . SER A 1 205 ? -9.379 7.463 9.282 1.00 89.81 205 SER A N 1
ATOM 1665 C CA . SER A 1 205 ? -9.705 8.761 8.708 1.00 89.81 205 SER A CA 1
ATOM 1666 C C . SER A 1 205 ? -9.514 9.852 9.764 1.00 89.81 205 SER A C 1
ATOM 1668 O O . SER A 1 205 ? -9.867 9.688 10.935 1.00 89.81 205 SER A O 1
ATOM 1670 N N . ALA A 1 206 ? -8.916 10.969 9.366 1.00 83.31 206 ALA A N 1
ATOM 1671 C CA . ALA A 1 206 ? -8.737 12.136 10.207 1.00 83.31 206 ALA A CA 1
ATOM 1672 C C . ALA A 1 206 ? -9.533 13.300 9.616 1.00 83.31 206 ALA A C 1
ATOM 1674 O O . ALA A 1 206 ? -9.334 13.676 8.466 1.00 83.31 206 ALA A O 1
ATOM 1675 N N . SER A 1 207 ? -10.396 13.914 10.427 1.00 62.56 207 SER A N 1
ATOM 1676 C CA . SER A 1 207 ? -11.329 14.962 10.002 1.00 62.56 207 SER A CA 1
ATOM 1677 C C . SER A 1 207 ? -10.605 16.206 9.475 1.00 62.56 207 SER A C 1
ATOM 1679 O O . SER A 1 207 ? -10.201 17.080 10.246 1.00 62.56 207 SER A O 1
ATOM 1681 N N . SER A 1 208 ? -10.403 16.288 8.163 1.00 55.06 208 SER A N 1
ATOM 1682 C CA . SER A 1 208 ? -9.970 17.486 7.440 1.00 55.06 208 SER A CA 1
ATOM 1683 C C . SER A 1 208 ? -10.290 17.299 5.961 1.00 55.06 208 SER A C 1
ATOM 1685 O O . SER A 1 208 ? -9.740 16.407 5.326 1.00 55.06 208 SER A O 1
ATOM 1687 N N . LEU A 1 209 ? -11.169 18.145 5.423 1.00 53.62 209 LEU A N 1
ATOM 1688 C CA . LEU A 1 209 ? -11.477 18.164 3.996 1.00 53.62 209 LEU A CA 1
ATOM 1689 C C . LEU A 1 209 ? -10.324 18.869 3.279 1.00 53.62 209 LEU A C 1
ATOM 1691 O O . LEU A 1 209 ? -10.103 20.064 3.493 1.00 53.62 209 LEU A O 1
ATOM 1695 N N . VAL A 1 210 ? -9.590 18.152 2.433 1.00 58.22 210 VAL A N 1
ATOM 1696 C CA . VAL A 1 210 ? -8.667 18.789 1.487 1.00 58.22 210 VAL A CA 1
ATOM 1697 C C . VAL A 1 210 ? -9.426 19.036 0.192 1.00 58.22 210 VAL A C 1
ATOM 1699 O O . VAL A 1 210 ? -10.036 18.123 -0.357 1.00 58.22 210 VAL A O 1
ATOM 1702 N N . ALA A 1 211 ? -9.428 20.285 -0.276 1.00 54.06 211 ALA A N 1
ATOM 1703 C CA . ALA A 1 211 ? -10.050 20.639 -1.544 1.00 54.06 211 ALA A CA 1
ATOM 1704 C C . ALA A 1 211 ? -9.162 20.174 -2.705 1.00 54.06 211 ALA A C 1
ATOM 1706 O O . ALA A 1 211 ? -8.021 20.619 -2.837 1.00 54.06 211 ALA A O 1
ATOM 1707 N N . MET A 1 212 ? -9.697 19.308 -3.561 1.00 54.62 212 MET A N 1
ATOM 1708 C CA . MET A 1 212 ? -9.030 18.869 -4.780 1.00 54.62 212 MET A CA 1
ATOM 1709 C C . MET A 1 212 ? -9.317 19.845 -5.930 1.00 54.62 212 MET A C 1
ATOM 1711 O O . MET A 1 212 ? -10.470 20.191 -6.180 1.00 54.62 212 MET A O 1
ATOM 1715 N N . ILE A 1 213 ? -8.281 20.275 -6.662 1.00 48.66 213 ILE A N 1
ATOM 1716 C CA . ILE A 1 213 ? -8.443 21.057 -7.900 1.00 48.66 213 ILE A CA 1
ATOM 1717 C C . ILE A 1 213 ? -8.264 20.119 -9.093 1.00 48.66 213 ILE A C 1
ATOM 1719 O O . ILE A 1 213 ? -7.140 19.769 -9.446 1.00 48.66 213 ILE A O 1
ATOM 1723 N N . ILE A 1 214 ? -9.364 19.749 -9.750 1.00 51.88 214 ILE A N 1
ATOM 1724 C CA . ILE A 1 214 ? -9.321 18.990 -11.007 1.00 51.88 214 ILE A CA 1
ATOM 1725 C C . ILE A 1 214 ? -9.003 19.943 -12.161 1.00 51.88 214 ILE A C 1
ATOM 1727 O O . ILE A 1 214 ? -9.728 20.909 -12.409 1.00 51.88 214 ILE A O 1
ATOM 1731 N N . LYS A 1 215 ? -7.929 19.665 -12.905 1.00 39.81 215 LYS A N 1
ATOM 1732 C CA . LYS A 1 215 ? -7.560 20.430 -14.100 1.00 39.81 215 LYS A CA 1
ATOM 1733 C C . LYS A 1 215 ? -8.119 19.748 -15.356 1.00 39.81 215 LYS A C 1
ATOM 1735 O O . LYS A 1 215 ? -7.535 18.792 -15.839 1.00 39.81 215 LYS A O 1
ATOM 1740 N N . GLY A 1 216 ? -9.205 20.302 -15.905 1.00 37.16 216 GLY A N 1
ATOM 1741 C CA . GLY A 1 216 ? -9.631 20.106 -17.301 1.00 37.16 216 GLY A CA 1
ATOM 1742 C C . GLY A 1 216 ? -10.564 18.921 -17.582 1.00 37.16 216 GLY A C 1
ATOM 1743 O O . GLY A 1 216 ? -10.116 17.820 -17.865 1.00 37.16 216 GLY A O 1
ATOM 1744 N N . LEU A 1 217 ? -11.872 19.190 -17.630 1.00 39.50 217 LEU A N 1
ATOM 1745 C CA . LEU A 1 217 ? -12.880 18.317 -18.239 1.00 39.50 217 LEU A CA 1
ATOM 1746 C C . LEU A 1 217 ? -12.908 18.540 -19.764 1.00 39.50 217 LEU A C 1
ATOM 1748 O O . LEU A 1 217 ? -13.461 19.534 -20.237 1.00 39.50 217 LEU A O 1
ATOM 1752 N N . ARG A 1 218 ? -12.361 17.606 -20.549 1.00 31.75 218 ARG A N 1
ATOM 1753 C CA . ARG A 1 218 ? -12.873 17.314 -21.900 1.00 31.75 218 ARG A CA 1
ATOM 1754 C C . ARG A 1 218 ? -13.617 15.987 -21.820 1.00 31.75 218 ARG A C 1
ATOM 1756 O O . ARG A 1 218 ? -13.027 14.966 -21.501 1.00 31.75 218 ARG A O 1
ATOM 1763 N N . LEU A 1 219 ? -14.913 16.023 -22.121 1.00 36.28 219 LEU A N 1
ATOM 1764 C CA . LEU A 1 219 ? -15.887 14.942 -21.911 1.00 36.28 219 LEU A CA 1
ATOM 1765 C C . LEU A 1 219 ? -15.616 13.607 -22.642 1.00 36.28 219 LEU A C 1
ATOM 1767 O O . LEU A 1 219 ? -16.416 12.697 -22.483 1.00 36.28 219 LEU A O 1
ATOM 1771 N N . ASN A 1 220 ? -14.513 13.452 -23.385 1.00 30.92 220 ASN A N 1
ATOM 1772 C CA . ASN A 1 220 ? -14.216 12.228 -24.146 1.00 30.92 220 ASN A CA 1
ATOM 1773 C C . ASN A 1 220 ? -12.834 11.606 -23.872 1.00 30.92 220 ASN A C 1
ATOM 1775 O O . ASN A 1 220 ? -12.550 10.542 -24.408 1.00 30.92 220 ASN A O 1
ATOM 1779 N N . GLU A 1 221 ? -11.995 12.212 -23.031 1.00 34.50 221 GLU A N 1
ATOM 1780 C CA . GLU A 1 221 ? -10.717 11.635 -22.594 1.00 34.50 221 GLU A CA 1
ATOM 1781 C C . GLU A 1 221 ? -10.522 12.020 -21.129 1.00 34.50 221 GLU A C 1
ATOM 1783 O O . GLU A 1 221 ? -10.000 13.086 -20.806 1.00 34.50 221 GLU A O 1
ATOM 1788 N N . ILE A 1 222 ? -11.000 11.169 -20.221 1.00 35.44 222 ILE A N 1
ATOM 1789 C CA . ILE A 1 222 ? -10.677 11.291 -18.799 1.00 35.44 222 ILE A CA 1
ATOM 1790 C C . ILE A 1 222 ? -9.259 10.733 -18.618 1.00 35.44 222 ILE A C 1
ATOM 1792 O O . ILE A 1 222 ? -9.060 9.663 -18.053 1.00 35.44 222 ILE A O 1
ATOM 1796 N N . GLU A 1 223 ? -8.250 11.461 -19.096 1.00 32.31 223 GLU A N 1
ATOM 1797 C CA . GLU A 1 223 ? -6.933 11.401 -18.466 1.00 32.31 223 GLU A CA 1
ATOM 1798 C C . GLU A 1 223 ? -7.043 12.190 -17.158 1.00 32.31 223 GLU A C 1
ATOM 1800 O O . GLU A 1 223 ? -6.644 13.352 -17.059 1.00 32.31 223 GLU A O 1
ATOM 1805 N N . MET A 1 224 ? -7.634 11.570 -16.130 1.00 37.03 224 MET A N 1
ATOM 1806 C CA . MET A 1 224 ? -7.376 12.017 -14.765 1.00 37.03 224 MET A CA 1
ATOM 1807 C C . MET A 1 224 ? -5.923 11.670 -14.467 1.00 37.03 224 MET A C 1
ATOM 1809 O O . MET A 1 224 ? -5.597 10.585 -13.992 1.00 37.03 224 MET A O 1
ATOM 1813 N N . VAL A 1 225 ? -5.043 12.608 -14.814 1.00 33.25 225 VAL A N 1
ATOM 1814 C CA . VAL A 1 225 ? -3.686 12.689 -14.286 1.00 33.25 225 VAL A CA 1
ATOM 1815 C C . VAL A 1 225 ? -3.810 12.475 -12.782 1.00 33.25 225 VAL A C 1
ATOM 1817 O O . VAL A 1 225 ? -4.512 13.253 -12.131 1.00 33.25 225 VAL A O 1
ATOM 1820 N N . CYS A 1 226 ? -3.188 11.400 -12.275 1.00 34.75 226 CYS A N 1
ATOM 1821 C CA . CYS A 1 226 ? -2.996 11.138 -10.850 1.00 34.75 226 CYS A CA 1
ATOM 1822 C C . CYS A 1 226 ? -2.812 12.477 -10.151 1.00 34.75 226 CYS A C 1
ATOM 1824 O O . CYS A 1 226 ? -1.841 13.190 -10.421 1.00 34.75 226 CYS A O 1
ATOM 1826 N N . LEU A 1 227 ? -3.794 12.871 -9.344 1.00 38.41 227 LEU A N 1
ATOM 1827 C CA . LEU A 1 227 ? -3.756 14.176 -8.730 1.00 38.41 227 LEU A CA 1
ATOM 1828 C C . LEU A 1 227 ? -2.709 14.094 -7.632 1.00 38.41 227 LEU A C 1
ATOM 1830 O O . LEU A 1 227 ? -2.935 13.588 -6.536 1.00 38.41 227 LEU A O 1
ATOM 1834 N N . CYS A 1 228 ? -1.505 14.520 -7.992 1.00 33.69 228 CYS A N 1
ATOM 1835 C CA . CYS A 1 228 ? -0.443 14.751 -7.050 1.00 33.6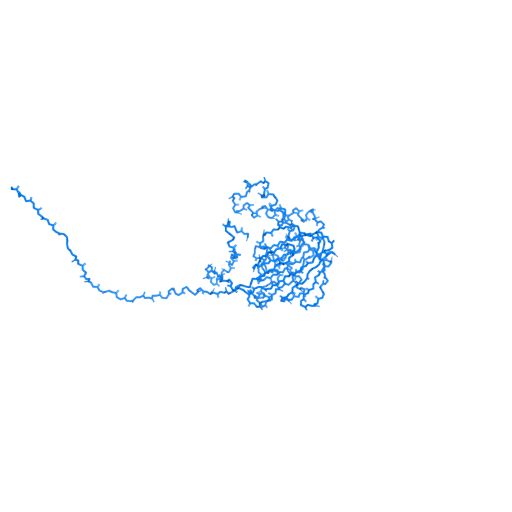9 228 CYS A CA 1
ATOM 1836 C C . CYS A 1 228 ? -0.957 15.732 -6.021 1.00 33.69 228 CYS A C 1
ATOM 1838 O O . CYS A 1 228 ? -1.150 16.916 -6.309 1.00 33.69 228 CYS A O 1
ATOM 1840 N N . VAL A 1 229 ? -1.094 15.253 -4.793 1.00 33.88 229 VAL A N 1
ATOM 1841 C CA . VAL A 1 229 ? -0.754 16.106 -3.670 1.00 33.88 229 VAL A CA 1
ATOM 1842 C C . VAL A 1 229 ? 0.699 16.488 -3.914 1.00 33.88 229 VAL A C 1
ATOM 1844 O O . VAL A 1 229 ? 1.614 15.679 -3.773 1.00 33.88 229 VAL A O 1
ATOM 1847 N N . ILE A 1 230 ? 0.894 17.703 -4.422 1.00 29.06 230 ILE A N 1
ATOM 1848 C CA . ILE A 1 230 ? 2.204 18.314 -4.562 1.00 29.06 230 ILE A CA 1
ATOM 1849 C C . ILE A 1 230 ? 2.748 18.413 -3.134 1.00 29.06 230 ILE A C 1
ATOM 1851 O O . ILE A 1 230 ? 2.448 19.350 -2.402 1.00 29.06 230 ILE A O 1
ATOM 1855 N N . ASN A 1 231 ? 3.517 17.408 -2.719 1.00 30.11 231 ASN A N 1
ATOM 1856 C CA . ASN A 1 231 ? 4.499 17.542 -1.651 1.00 30.11 231 ASN A CA 1
ATOM 1857 C C . ASN A 1 231 ? 5.322 18.808 -1.960 1.00 30.11 231 ASN A C 1
ATOM 1859 O O . ASN A 1 231 ? 5.578 19.078 -3.133 1.00 30.11 231 ASN A O 1
ATOM 1863 N N . GLU A 1 232 ? 5.758 19.569 -0.951 1.00 29.52 232 GLU A N 1
ATOM 1864 C CA . GLU A 1 232 ? 6.591 20.784 -1.099 1.00 29.52 232 GLU A CA 1
ATOM 1865 C C . GLU A 1 232 ? 7.806 20.618 -2.044 1.00 29.52 232 GLU A C 1
ATOM 1867 O O . GLU A 1 232 ? 8.394 21.594 -2.504 1.00 29.52 232 GLU A O 1
ATOM 1872 N N . LYS A 1 233 ? 8.173 19.376 -2.372 1.00 34.03 233 LYS A N 1
ATOM 1873 C CA . LYS A 1 233 ? 9.219 18.978 -3.313 1.00 34.03 233 LYS A CA 1
ATOM 1874 C C . LYS A 1 233 ? 8.780 18.873 -4.783 1.00 34.03 233 LYS A C 1
ATOM 1876 O O . LYS A 1 233 ? 9.661 18.740 -5.620 1.00 34.03 233 LYS A O 1
ATOM 1881 N N . GLY A 1 234 ? 7.493 18.946 -5.130 1.00 26.28 234 GLY A N 1
ATOM 1882 C CA . GLY A 1 234 ? 7.051 19.123 -6.522 1.00 26.28 234 GLY A CA 1
ATOM 1883 C C . GLY A 1 234 ? 6.959 17.877 -7.416 1.00 26.28 234 GLY A C 1
ATOM 1884 O O . GLY A 1 234 ? 7.006 18.040 -8.633 1.00 26.28 234 GLY A O 1
ATOM 1885 N N . TRP A 1 235 ? 6.853 16.649 -6.891 1.00 34.03 235 TRP A N 1
ATOM 1886 C CA . TRP A 1 235 ? 7.022 15.440 -7.721 1.00 34.03 235 TRP A CA 1
ATOM 1887 C C . TRP A 1 235 ? 5.737 14.658 -8.007 1.00 34.03 235 TRP A C 1
ATOM 1889 O O . TRP A 1 235 ? 4.947 14.393 -7.105 1.00 34.03 235 TRP A O 1
ATOM 1899 N N . VAL A 1 236 ? 5.601 14.263 -9.279 1.00 29.94 236 VAL A N 1
ATOM 1900 C CA . VAL A 1 236 ? 4.557 13.392 -9.829 1.00 29.94 236 VAL A CA 1
ATOM 1901 C C . VAL A 1 236 ? 5.067 11.956 -9.924 1.00 29.94 236 VAL A C 1
ATOM 1903 O O . VAL A 1 236 ? 6.156 11.737 -10.460 1.00 29.94 236 VAL A O 1
ATOM 1906 N N . LEU A 1 237 ? 4.280 11.005 -9.415 1.00 31.38 237 LEU A N 1
ATOM 1907 C CA . LEU A 1 237 ? 4.307 9.592 -9.804 1.00 31.38 237 LEU A CA 1
ATOM 1908 C C . LEU A 1 237 ? 3.028 9.278 -10.583 1.00 31.38 237 LEU A C 1
ATOM 1910 O O . LEU A 1 237 ? 1.946 9.701 -10.116 1.00 31.38 237 LEU A O 1
#

Solvent-accessible surface area (backbone atoms only — not comparable to full-atom values): 13767 Å² total; per-residue (Å²): 133,88,86,85,90,87,87,89,81,90,87,85,87,84,91,80,78,92,76,87,71,85,75,76,77,78,74,63,72,43,50,38,45,31,34,35,41,42,53,102,57,80,44,76,33,58,43,35,37,30,39,18,48,65,13,41,38,43,33,51,49,52,50,51,44,71,76,43,55,83,71,55,80,44,76,74,45,45,55,51,51,50,52,48,38,50,50,47,38,67,78,55,63,72,91,38,62,28,66,47,42,48,39,28,44,69,91,40,77,50,94,42,47,86,24,18,22,42,36,39,31,28,33,56,59,41,90,78,67,8,35,34,82,48,92,62,76,89,72,45,55,41,64,73,63,46,29,37,34,31,38,28,73,33,66,67,50,49,53,31,7,46,70,70,75,41,67,47,45,74,75,49,74,29,53,37,36,39,41,37,29,80,45,68,42,33,24,26,37,69,83,51,46,49,74,43,67,53,47,63,38,38,36,35,70,46,100,51,77,44,74,45,83,80,86,78,92,52,99,86,60,87,78,70,65,66,80,58,73,65,49,100,84,69,63,81,113

Secondary structure (DSSP, 8-state):
-----------------------------EEEEEEEEESSSEEEESSEEEEEHHHHHHHHHHHHHHH-GGGGSSHHHHHHHHHHHHHHHHHS-----STTEEEEETTEEE--TT-SEEEEESSS-BTTTB-TT-S-GGG--TTSS-EEEEEESSHHHHHHHHTTSS--EEEEEESEEEEEESS-EEEEETTEEEEEPSEEEEEEEEEEEEEE------TT-----------TT----

Nearest PDB structures (foldseek):
  2bon-assembly1_A  TM=6.588E-01  e=3.788E-06  Escherichia coli BL21(DE3)
  2p1r-assembly2_D  TM=6.896E-01  e=6.200E-05  Salmonella enterica subsp. enterica serovar Typhimurium str. LT2
  2bon-assembly2_B  TM=6.789E-01  e=2.862E-05  Escherichia coli BL21(DE3)
  2jgr-assembly1_A  TM=6.952E-01  e=9.977E-05  Escherichia coli BL21
  2qvl-assembly1_A  TM=6.188E-01  e=1.704E-04  unclassified

Sequence (237 aa):
MEQHRKRFGPFFPPFISLCTSHFLLSYLQLSLDRWVFQSSQEKTFFNYFSFGVDAAVVNRLQQIRSLYPFLFHFPSINNLWYAWCIILEALFPMNANLNRLALKADDEELSVSQYRSVVCLNIPYYCGGGLPLGDHYDLSQCCDQEIEIVAFSGIIHILAAKFGLRKGILLKRARKIEWKLDRECPVQADGEAWIEPSGCGEVRSASSLVAMIIKGLRLNEIEMVCLCVINEKGWVL

InterPro domains:
  IPR000756 Diacylglycerol kinase, accessory domain [PF00609] (45-193)
  IPR000756 Diacylglycerol kinase, accessory domain [SM00045] (44-193)
  IPR016064 NAD kinase/diacylglycerol kinase-like domain superfamily [SSF111331] (30-204)
  IPR037607 Diacylglycerol kinase [PTHR11255] (31-207)

Organism: Blastocystis hominis (NCBI:txid12968)

Radius of gyration: 24.61 Å; Cα contacts (8 Å, |Δi|>4): 434; chains: 1; bounding box: 44×101×43 Å

Foldseek 3Di:
DDDDDDDDDDDDDDDDDDDPPDPPPPQPQDFFWWKWWDDPDIDIFGFKKKWAQVLVLLVVLVVCCVVCVVQPPDPVSSVVSSVVSLVCCVVPPDPQACLQKWKAFPNRTFDRRQFRMKMWGQAQADDFRFRQQDDPPPQHDRPPLKTFTWTHNGSVRVVCRSVVNHHTHGGDIHQKMKMFGPAWIWMDHLSRIDIDGGDITMMHTDPDTDTAGFPDDDPPDPPRQPRDPQDVVGDGD